Protein AF-A0A9P8JH12-F1 (afdb_monomer_lite)

Secondary structure (DSSP, 8-state):
-PPP------EEEEEEES----B--S-S-----HHHHTTTT---SEEE-SS-EEETTTEEES--EEE-GGG-SS--TTEEE---EEPPBTTB-S-EEE-GGG-B--TTS-B-----TT--SSSEEE--EEES-S---S-B---EE---SSSS-EEEEEEEEETTEEEEEEEETTSTT--EEEEEESS--

Sequence (189 aa):
MPLRNIFSLLFVTIVTATLSEATPGYPDRFDSDSRLAARSTTDANETFDGCSYQVEGVGAFNYHLAFDFTTMDTLPDELIASTYEVGSGPYAPYSHIFNPSNIVLGSGQPMQMIVPGGQTADPLETCQVVTRYDDVLYASVRTVAQASPVNGTVHGFFMYMNDTQETDIEIRTGDPNHVHFTNQQTHPG

Organism: Aureobasidium melanogenum (NCBI:txid46634)

Radius of gyration: 17.48 Å; chains: 1; bounding box: 40×39×54 Å

Foldseek 3Di:
DDDFAKAAFFKFKLWQFFDDFFDMTGHDDDDDPPVVVVVSPPRFPWDDPPQFIQGPPFGTHRDGDGDDLLADQDDDPQKDWDQDKACADPVRNAIEGADCVQGGGDHNGGGGGDQDPPDDHPPGYGIDMDTPDLPCPDIDIDMDTRDDLDADDKDWDKDDNDPQAIWIFIQGSVHNVDTDTDGRHPDDD

InterPro domains:
  IPR013320 Concanavalin A-like lectin/glucanase domain superfamily [SSF49899] (91-184)

Structure (mmCIF, N/CA/C/O backbone):
data_AF-A0A9P8JH12-F1
#
_entry.id   AF-A0A9P8JH12-F1
#
loop_
_atom_site.group_PDB
_atom_site.id
_atom_site.type_symbol
_atom_site.label_atom_id
_atom_site.label_alt_id
_atom_site.label_comp_id
_atom_site.label_asym_id
_atom_site.label_entity_id
_atom_site.label_seq_id
_atom_site.pdbx_PDB_ins_code
_atom_site.Cartn_x
_atom_site.Cartn_y
_atom_site.Cartn_z
_atom_site.occupancy
_atom_site.B_iso_or_equiv
_atom_site.auth_seq_id
_atom_site.auth_comp_id
_atom_site.auth_asym_id
_atom_site.auth_atom_id
_atom_site.pdbx_PDB_model_num
ATOM 1 N N . MET A 1 1 ? 6.244 16.540 -29.009 1.00 39.09 1 MET A N 1
ATOM 2 C CA . MET A 1 1 ? 5.910 16.447 -27.575 1.00 39.09 1 MET A CA 1
ATOM 3 C C . MET A 1 1 ? 5.123 15.158 -27.388 1.00 39.09 1 MET A C 1
ATOM 5 O O . MET A 1 1 ? 4.036 15.088 -27.948 1.00 39.09 1 MET A O 1
ATOM 9 N N . PRO A 1 2 ? 5.664 14.119 -26.734 1.00 25.81 2 PRO A N 1
ATOM 10 C CA . PRO A 1 2 ? 4.877 12.969 -26.293 1.00 25.81 2 PRO A CA 1
ATOM 11 C C . PRO A 1 2 ? 4.111 13.334 -25.015 1.00 25.81 2 PRO A C 1
ATOM 13 O O . PRO A 1 2 ? 4.611 14.124 -24.213 1.00 25.81 2 PRO A O 1
ATOM 16 N N . LEU A 1 3 ? 2.920 12.768 -24.825 1.00 29.02 3 LEU A N 1
ATOM 17 C CA . LEU A 1 3 ? 2.161 12.936 -23.585 1.00 29.02 3 LEU A CA 1
ATOM 18 C C . LEU A 1 3 ? 2.903 12.237 -22.433 1.00 29.02 3 LEU A C 1
ATOM 20 O O . LEU A 1 3 ? 3.430 11.137 -22.605 1.00 29.02 3 LEU A O 1
ATOM 24 N N . ARG A 1 4 ? 2.944 12.888 -21.266 1.00 28.70 4 ARG A N 1
ATOM 25 C CA . ARG A 1 4 ? 3.236 12.226 -19.990 1.00 28.70 4 ARG A CA 1
ATOM 26 C C . ARG A 1 4 ? 1.923 11.741 -19.393 1.00 28.70 4 ARG A C 1
ATOM 28 O O . ARG A 1 4 ? 0.899 12.401 -19.522 1.00 28.70 4 ARG A O 1
ATOM 35 N N . ASN A 1 5 ? 1.998 10.623 -18.694 1.00 29.80 5 ASN A N 1
ATOM 36 C CA . ASN A 1 5 ? 0.851 9.920 -18.155 1.00 29.80 5 ASN A CA 1
ATOM 37 C C . ASN A 1 5 ? 0.789 10.152 -16.602 1.00 29.80 5 ASN A C 1
ATOM 39 O O . ASN A 1 5 ? 1.829 10.033 -15.964 1.00 29.80 5 ASN A O 1
ATOM 43 N N . ILE A 1 6 ? -0.382 10.499 -16.004 1.00 31.11 6 ILE A N 1
ATOM 44 C CA . ILE A 1 6 ? -0.707 10.753 -14.555 1.00 31.11 6 ILE A CA 1
ATOM 45 C C . ILE A 1 6 ? -2.029 10.014 -14.114 1.00 31.11 6 ILE A C 1
ATOM 47 O O . ILE A 1 6 ? -2.972 10.084 -14.890 1.00 31.11 6 ILE A O 1
ATOM 51 N N . PHE A 1 7 ? -2.100 9.272 -12.969 1.00 33.31 7 PHE A N 1
ATOM 52 C CA . PHE A 1 7 ? -2.981 8.066 -12.754 1.00 33.31 7 PHE A CA 1
ATOM 53 C C . PHE A 1 7 ? -3.987 8.182 -11.622 1.00 33.31 7 PHE A C 1
ATOM 55 O O . PHE A 1 7 ? -4.053 9.171 -10.893 1.00 33.31 7 PHE A O 1
ATOM 62 N N . SER A 1 8 ? -4.683 7.056 -11.437 1.00 24.56 8 SER A N 1
ATOM 63 C CA . SER A 1 8 ? -5.395 6.739 -10.224 1.00 24.56 8 SER A CA 1
ATOM 64 C C . SER A 1 8 ? -5.318 5.242 -9.829 1.00 24.56 8 SER A C 1
ATOM 66 O O . SER A 1 8 ? -5.909 4.396 -10.501 1.00 24.56 8 SER A O 1
ATOM 68 N N . LEU A 1 9 ? -4.635 4.923 -8.718 1.00 24.73 9 LEU A N 1
ATOM 69 C CA . LEU A 1 9 ? -4.844 3.722 -7.887 1.00 24.73 9 LEU A CA 1
ATOM 70 C C . LEU A 1 9 ? -5.757 4.082 -6.697 1.00 24.73 9 LEU A C 1
ATOM 72 O O . LEU A 1 9 ? -5.319 4.216 -5.561 1.00 24.73 9 LEU A O 1
ATOM 76 N N . LEU A 1 10 ? -7.038 4.266 -6.984 1.00 26.42 10 LEU A N 1
ATOM 77 C CA . LEU A 1 10 ? -8.006 4.882 -6.079 1.00 26.42 10 LEU A CA 1
ATOM 78 C C . LEU A 1 10 ? -8.036 4.264 -4.664 1.00 26.42 10 LEU A C 1
ATOM 80 O O . LEU A 1 10 ? -8.333 3.081 -4.540 1.00 26.42 10 LEU A O 1
ATOM 84 N N . PHE A 1 11 ? -7.811 5.066 -3.619 1.00 28.86 11 PHE A N 1
ATOM 85 C CA . PHE A 1 11 ? -7.768 4.657 -2.199 1.00 28.86 11 PHE A CA 1
ATOM 86 C C . PHE A 1 11 ? -8.810 5.376 -1.313 1.00 28.86 11 PHE A C 1
ATOM 88 O O . PHE A 1 11 ? -8.795 6.602 -1.196 1.00 28.86 11 PHE A O 1
ATOM 95 N N . VAL A 1 12 ? -9.603 4.614 -0.558 1.00 29.86 12 VAL A N 1
ATOM 96 C CA . VAL A 1 12 ? -10.279 5.057 0.676 1.00 29.86 12 VAL A CA 1
ATOM 97 C C . VAL A 1 12 ? -10.016 4.000 1.749 1.00 29.86 12 VAL A C 1
ATOM 99 O O . VAL A 1 12 ? -10.436 2.850 1.606 1.00 29.86 12 VAL A O 1
ATOM 102 N N . THR A 1 13 ? -9.296 4.355 2.815 1.00 34.91 13 THR A N 1
ATOM 103 C CA . THR A 1 13 ? -8.819 3.379 3.810 1.00 34.91 13 THR A CA 1
ATOM 104 C C . THR A 1 13 ? -9.564 3.546 5.132 1.00 34.91 13 THR A C 1
ATOM 106 O O . THR A 1 13 ? -9.162 4.315 6.005 1.00 34.91 13 THR A O 1
ATOM 109 N N . ILE A 1 14 ? -10.647 2.783 5.284 1.00 33.12 14 ILE A N 1
ATOM 110 C CA . ILE A 1 14 ? -11.424 2.670 6.526 1.00 33.12 14 ILE A CA 1
ATOM 111 C C . ILE A 1 14 ? -10.762 1.602 7.400 1.00 33.12 14 ILE A C 1
ATOM 113 O O . ILE A 1 14 ? -11.248 0.485 7.584 1.00 33.12 14 ILE A O 1
ATOM 117 N N . VAL A 1 15 ? -9.574 1.923 7.899 1.00 32.22 15 VAL A N 1
ATOM 118 C CA . VAL A 1 15 ? -8.927 1.072 8.890 1.00 32.22 15 VAL A CA 1
ATOM 119 C C . VAL A 1 15 ? -9.749 1.147 10.177 1.00 32.22 15 VAL A C 1
ATOM 121 O O . VAL A 1 15 ? -9.968 2.235 10.681 1.00 32.22 15 VAL A O 1
ATOM 124 N N . THR A 1 16 ? -10.144 0.025 10.777 1.00 30.02 16 THR A N 1
ATOM 125 C CA . THR A 1 16 ? -10.466 0.020 12.215 1.00 30.02 16 THR A CA 1
ATOM 126 C C . THR A 1 16 ? -9.224 -0.465 12.972 1.00 30.02 16 THR A C 1
ATOM 128 O O . THR A 1 16 ? -9.193 -1.570 13.519 1.00 30.02 16 THR A O 1
ATOM 131 N N . ALA A 1 17 ? -8.149 0.329 12.850 1.00 28.19 17 ALA A N 1
ATOM 132 C CA . ALA A 1 17 ? -6.817 0.213 13.463 1.00 28.19 17 ALA A CA 1
ATOM 133 C C . ALA A 1 17 ? -5.931 1.403 12.994 1.00 28.19 17 ALA A C 1
ATOM 135 O O . ALA A 1 17 ? -6.444 2.442 12.594 1.00 28.19 17 ALA A O 1
ATOM 136 N N . THR A 1 18 ? -4.607 1.240 13.018 1.00 25.22 18 THR A N 1
ATOM 137 C CA . THR A 1 18 ? -3.538 2.138 12.523 1.00 25.22 18 THR A CA 1
ATOM 138 C C . THR A 1 18 ? -3.147 1.813 11.024 1.00 25.22 18 THR A C 1
ATOM 140 O O . THR A 1 18 ? -3.421 0.702 10.584 1.00 25.22 18 THR A O 1
ATOM 143 N N . LEU A 1 19 ? -2.613 2.759 10.190 1.00 24.39 19 LEU A N 1
ATOM 144 C CA . LEU A 1 19 ? -2.874 2.968 8.704 1.00 24.39 19 LEU A CA 1
ATOM 145 C C . LEU A 1 19 ? -1.599 3.304 7.802 1.00 24.39 19 LEU A C 1
ATOM 147 O O . LEU A 1 19 ? -0.518 3.180 8.362 1.00 24.39 19 LEU A O 1
ATOM 151 N N . SER A 1 20 ? -1.526 3.755 6.497 1.00 30.78 20 SER A N 1
ATOM 152 C CA . SER A 1 20 ? -2.460 4.069 5.340 1.00 30.78 20 SER A CA 1
ATOM 153 C C . SER A 1 20 ? -1.994 3.802 3.839 1.00 30.78 20 SER A C 1
ATOM 155 O O . SER A 1 20 ? -2.147 2.638 3.490 1.00 30.78 20 SER A O 1
ATOM 157 N N . GLU A 1 21 ? -1.524 4.604 2.819 1.00 33.47 21 GLU A N 1
ATOM 158 C CA . GLU A 1 21 ? -1.212 6.034 2.384 1.00 33.47 21 GLU A CA 1
ATOM 159 C C . GLU A 1 21 ? -1.107 6.147 0.783 1.00 33.47 21 GLU A C 1
ATOM 161 O O . GLU A 1 21 ? -1.216 5.127 0.109 1.00 33.47 21 GLU A O 1
ATOM 166 N N . ALA A 1 22 ? -0.813 7.348 0.188 1.00 31.88 22 ALA A N 1
ATOM 167 C CA . ALA A 1 22 ? -0.114 7.714 -1.105 1.00 31.88 22 ALA A CA 1
ATOM 168 C C . ALA A 1 22 ? -0.734 7.770 -2.566 1.00 31.88 22 ALA A C 1
ATOM 170 O O . ALA A 1 22 ? -1.436 6.842 -2.930 1.00 31.88 22 ALA A O 1
ATOM 171 N N . THR A 1 23 ? -0.390 8.777 -3.450 1.00 33.22 23 THR A N 1
ATOM 172 C CA . THR A 1 23 ? -0.690 9.022 -4.952 1.00 33.22 23 THR A CA 1
ATOM 173 C C . THR A 1 23 ? 0.564 9.038 -5.924 1.00 33.22 23 THR A C 1
ATOM 175 O O . THR A 1 23 ? 1.626 8.872 -5.323 1.00 33.22 23 THR A O 1
ATOM 178 N N . PRO A 1 24 ? 0.647 9.397 -7.278 1.00 36.53 24 PRO A N 1
ATOM 179 C CA . PRO A 1 24 ? -0.197 9.440 -8.563 1.00 36.53 24 PRO A CA 1
ATOM 180 C C . PRO A 1 24 ? -0.318 8.225 -9.605 1.00 36.53 24 PRO A C 1
ATOM 182 O O . PRO A 1 24 ? -1.190 7.405 -9.390 1.00 36.53 24 PRO A O 1
ATOM 185 N N . GLY A 1 25 ? 0.248 7.960 -10.834 1.00 29.86 25 GLY A N 1
ATOM 186 C CA . GLY A 1 25 ? 0.867 8.665 -12.018 1.00 29.86 25 GLY A CA 1
ATOM 187 C C . GLY A 1 25 ? 0.945 7.959 -13.469 1.00 29.86 25 GLY A C 1
ATOM 188 O O . GLY A 1 25 ? 2.045 7.616 -13.886 1.00 29.86 25 GLY A O 1
ATOM 189 N N . TYR A 1 26 ? -0.152 7.782 -14.271 1.00 24.58 26 TYR A N 1
ATOM 190 C CA . TYR A 1 26 ? -0.372 7.316 -15.683 1.00 24.58 26 TYR A CA 1
ATOM 191 C C . TYR A 1 26 ? -1.810 7.688 -16.312 1.00 24.58 26 TYR A C 1
ATOM 193 O O . TYR A 1 26 ? -2.787 7.343 -15.675 1.00 24.58 26 TYR A O 1
ATOM 201 N N . PRO A 1 27 ? -2.029 8.226 -17.558 1.00 25.95 27 PRO A N 1
ATOM 202 C CA . PRO A 1 27 ? -2.774 9.481 -17.933 1.00 25.95 27 PRO A CA 1
ATOM 203 C C . PRO A 1 27 ? -4.297 9.669 -17.669 1.00 25.95 27 PRO A C 1
ATOM 205 O O . PRO A 1 27 ? -5.089 8.735 -17.739 1.00 25.95 27 PRO A O 1
ATOM 208 N N . ASP A 1 28 ? -4.669 10.960 -17.588 1.00 34.88 28 ASP A N 1
ATOM 209 C CA . ASP A 1 28 ? -5.917 11.660 -17.970 1.00 34.88 28 ASP A CA 1
ATOM 210 C C . ASP A 1 28 ? -7.254 10.893 -18.102 1.00 34.88 28 ASP A C 1
ATOM 212 O O . ASP A 1 28 ? -7.535 10.213 -19.089 1.00 34.88 28 ASP A O 1
ATOM 216 N N . ARG A 1 29 ? -8.176 11.293 -17.212 1.00 31.72 29 ARG A N 1
ATOM 217 C CA . ARG A 1 29 ? -9.643 11.309 -17.372 1.00 31.72 29 ARG A CA 1
ATOM 218 C C . ARG A 1 29 ? -10.355 9.951 -17.432 1.00 31.72 29 ARG A C 1
ATOM 220 O O . ARG A 1 29 ? -10.931 9.569 -18.450 1.00 31.72 29 ARG A O 1
ATOM 227 N N . PHE A 1 30 ? -10.474 9.330 -16.261 1.00 34.38 30 PHE A N 1
ATOM 228 C CA . PHE A 1 30 ? -11.582 8.420 -15.959 1.00 34.38 30 PHE A CA 1
ATOM 229 C C . PHE A 1 30 ? -12.795 9.185 -15.411 1.00 34.38 30 PHE A C 1
ATOM 231 O O . PHE A 1 30 ? -12.647 10.195 -14.725 1.00 34.38 30 PHE A O 1
ATOM 238 N N . ASP A 1 31 ? -13.992 8.708 -15.753 1.00 29.72 31 ASP A N 1
ATOM 239 C CA . ASP A 1 31 ? -15.277 9.248 -15.296 1.00 29.72 31 ASP A CA 1
ATOM 240 C C . ASP A 1 31 ? -15.733 8.464 -14.055 1.00 29.72 31 ASP A C 1
ATOM 242 O O . ASP A 1 31 ? -15.625 7.234 -14.026 1.00 29.72 31 ASP A O 1
ATOM 246 N N . SER A 1 32 ? -16.185 9.148 -13.003 1.00 36.38 32 SER A N 1
ATOM 247 C CA . SER A 1 32 ? -16.433 8.514 -11.705 1.00 36.38 32 SER A CA 1
ATOM 248 C C . SER A 1 32 ? -17.806 7.840 -11.659 1.00 36.38 32 SER A C 1
ATOM 250 O O . SER A 1 32 ? -18.830 8.484 -11.426 1.00 36.38 32 SER A O 1
ATOM 252 N N . ASP A 1 33 ? -17.843 6.511 -11.823 1.00 36.47 33 ASP A N 1
ATOM 253 C CA . ASP A 1 33 ? -19.075 5.761 -11.565 1.00 36.47 33 ASP A CA 1
ATOM 254 C C . ASP A 1 33 ? -19.499 5.959 -10.100 1.00 36.47 33 ASP A C 1
ATOM 256 O O . ASP A 1 33 ? -18.793 5.595 -9.156 1.00 36.47 33 ASP A O 1
ATOM 260 N N . SER A 1 34 ? -20.718 6.476 -9.943 1.00 34.94 34 SER A N 1
ATOM 261 C CA . SER A 1 34 ? -21.531 6.529 -8.725 1.00 34.94 34 SER A CA 1
ATOM 262 C C . SER A 1 34 ? -21.386 5.339 -7.763 1.00 34.94 34 SER A C 1
ATOM 264 O O . SER A 1 34 ? -21.530 5.503 -6.552 1.00 34.94 34 SER A O 1
ATOM 266 N N . ARG A 1 35 ? -21.080 4.141 -8.278 1.00 35.69 35 ARG A N 1
ATOM 267 C CA . ARG A 1 35 ? -20.869 2.912 -7.500 1.00 35.69 35 ARG A CA 1
ATOM 268 C C . ARG A 1 35 ? -19.635 2.934 -6.599 1.00 35.69 35 ARG A C 1
ATOM 270 O O . ARG A 1 35 ? -19.616 2.180 -5.631 1.00 35.69 35 ARG A O 1
ATOM 277 N N . LEU A 1 36 ? -18.624 3.755 -6.892 1.00 35.38 36 LEU A N 1
ATOM 278 C CA . LEU A 1 36 ? -17.440 3.896 -6.034 1.00 35.38 36 LEU A CA 1
ATOM 279 C C . LEU A 1 36 ? -17.712 4.828 -4.850 1.00 35.38 36 LEU A C 1
ATOM 281 O O . LEU A 1 36 ? -17.431 4.456 -3.714 1.00 35.38 36 LEU A O 1
ATOM 285 N N . ALA A 1 37 ? -18.384 5.961 -5.079 1.00 36.38 37 ALA A N 1
ATOM 286 C CA . ALA A 1 37 ? -18.900 6.798 -3.993 1.00 36.38 37 ALA A CA 1
ATOM 287 C C . ALA A 1 37 ? -19.861 6.003 -3.082 1.00 36.38 37 ALA A C 1
ATOM 289 O O . ALA A 1 37 ? -19.740 6.058 -1.865 1.00 36.38 37 ALA A O 1
ATOM 290 N N . ALA A 1 38 ? -20.727 5.162 -3.662 1.00 32.75 38 ALA A N 1
ATOM 291 C CA . ALA A 1 38 ? -21.610 4.246 -2.926 1.00 32.75 38 ALA A CA 1
ATOM 292 C C . ALA A 1 38 ? -20.911 3.011 -2.300 1.00 32.75 38 ALA A C 1
ATOM 294 O O . ALA A 1 38 ? -21.583 2.148 -1.737 1.00 32.75 38 ALA A O 1
ATOM 295 N N . ARG A 1 39 ? -19.580 2.898 -2.411 1.00 37.06 39 ARG A N 1
ATOM 296 C CA . ARG A 1 39 ? -18.738 1.938 -1.669 1.00 37.06 39 ARG A CA 1
ATOM 297 C C . ARG A 1 39 ? -17.821 2.617 -0.654 1.00 37.06 39 ARG A C 1
ATOM 299 O O . ARG A 1 39 ? -17.443 1.983 0.318 1.00 37.06 39 ARG A O 1
ATOM 306 N N . SER A 1 40 ? -17.540 3.907 -0.828 1.00 38.28 40 SER A N 1
ATOM 307 C CA . SER A 1 40 ? -16.873 4.748 0.173 1.00 38.28 40 SER A CA 1
ATOM 308 C C . SER A 1 40 ? -17.690 4.929 1.461 1.00 38.28 40 SER A C 1
ATOM 310 O O . SER A 1 40 ? -17.165 5.453 2.431 1.00 38.28 40 SER A O 1
ATOM 312 N N . THR A 1 41 ? -18.964 4.519 1.472 1.00 38.00 41 THR A N 1
ATOM 313 C CA . THR A 1 41 ? -19.876 4.589 2.625 1.00 38.00 41 THR A CA 1
ATOM 314 C C . THR A 1 41 ? -19.993 3.266 3.391 1.00 38.00 41 THR A C 1
ATOM 316 O O . THR A 1 41 ? -20.977 3.061 4.099 1.00 38.00 41 THR A O 1
ATOM 319 N N . THR A 1 42 ? -19.064 2.321 3.208 1.00 42.00 42 THR A N 1
ATOM 320 C CA . THR A 1 42 ? -18.963 1.142 4.085 1.00 42.00 42 THR A CA 1
ATOM 321 C C . THR A 1 42 ? -17.958 1.406 5.197 1.00 42.00 42 THR A C 1
ATOM 323 O O . THR A 1 42 ? -16.919 0.742 5.267 1.00 42.00 42 THR A O 1
ATOM 326 N N . ASP A 1 43 ? -18.297 2.363 6.063 1.00 49.88 43 ASP A N 1
ATOM 327 C CA . ASP A 1 43 ? -17.769 2.405 7.428 1.00 49.88 43 ASP A CA 1
ATOM 328 C C . ASP A 1 43 ? -17.887 1.000 8.040 1.00 49.88 43 ASP A C 1
ATOM 330 O O . ASP A 1 43 ? -18.805 0.235 7.698 1.00 49.88 43 ASP A O 1
ATOM 334 N N . ALA A 1 44 ? -16.969 0.617 8.930 1.00 53.78 44 ALA A N 1
ATOM 335 C CA . ALA A 1 44 ? -17.227 -0.590 9.700 1.00 53.78 44 ALA A CA 1
ATOM 336 C C . ALA A 1 44 ? -18.494 -0.346 10.538 1.00 53.78 44 ALA A C 1
ATOM 338 O O . ALA A 1 44 ? -18.772 0.777 10.954 1.00 53.78 44 ALA A O 1
ATOM 339 N N . ASN A 1 45 ? -19.307 -1.386 10.751 1.00 62.22 45 ASN A N 1
ATOM 340 C CA . ASN A 1 45 ? -20.560 -1.256 11.501 1.00 62.22 45 ASN A CA 1
ATOM 341 C C . ASN A 1 45 ? -20.233 -1.167 13.004 1.00 62.22 45 ASN A C 1
ATOM 343 O O . ASN A 1 45 ? -20.393 -2.134 13.751 1.00 62.22 45 ASN A O 1
ATOM 347 N N . GLU A 1 46 ? -19.628 -0.045 13.396 1.00 67.44 46 GLU A N 1
ATOM 348 C CA . GLU A 1 46 ? -18.843 0.111 14.613 1.00 67.44 46 GLU A CA 1
ATOM 349 C C . GLU A 1 46 ? -19.442 1.160 15.551 1.00 67.44 46 GLU A C 1
ATOM 351 O O . GLU A 1 46 ? -19.932 2.211 15.137 1.00 67.44 46 GLU A O 1
ATOM 356 N N . THR A 1 47 ? -19.434 0.864 16.850 1.00 80.69 47 THR A N 1
ATOM 357 C CA . THR A 1 47 ? -20.056 1.725 17.862 1.00 80.69 47 THR A CA 1
ATOM 358 C C . THR A 1 47 ? -19.111 1.954 19.026 1.00 80.69 47 THR A C 1
ATOM 360 O O . THR A 1 47 ? -18.686 0.997 19.676 1.00 80.69 47 THR A O 1
ATOM 363 N N . PHE A 1 48 ? -18.819 3.218 19.329 1.00 79.44 48 PHE A N 1
ATOM 364 C CA . PHE A 1 48 ? -18.088 3.580 20.539 1.00 79.44 48 PHE A CA 1
ATOM 365 C C . PHE A 1 48 ? -19.018 3.523 21.759 1.00 79.44 48 PHE A C 1
ATOM 367 O O . PHE A 1 48 ? -20.005 4.256 21.831 1.00 79.44 48 PHE A O 1
ATOM 374 N N . ASP A 1 49 ? -18.707 2.655 22.722 1.00 80.19 49 ASP A N 1
ATOM 375 C CA . ASP A 1 49 ? -19.541 2.405 23.911 1.00 80.19 49 ASP A CA 1
ATOM 376 C C . ASP A 1 49 ? -19.262 3.356 25.097 1.00 80.19 49 ASP A C 1
ATOM 378 O O . ASP A 1 49 ? -19.945 3.295 26.121 1.00 80.19 49 ASP A O 1
ATOM 382 N N . GLY A 1 50 ? -18.276 4.249 24.957 1.00 76.62 50 GLY A N 1
ATOM 383 C CA . GLY A 1 50 ? -17.756 5.113 26.025 1.00 76.62 50 GLY A CA 1
ATOM 384 C C . GLY A 1 50 ? -16.370 4.707 26.543 1.00 76.62 50 GLY A C 1
ATOM 385 O O . GLY A 1 50 ? -15.714 5.518 27.195 1.00 76.62 50 GLY A O 1
ATOM 386 N N . CYS A 1 51 ? -15.908 3.497 26.218 1.00 75.69 51 CYS A N 1
ATOM 387 C CA . CYS A 1 51 ? -14.608 2.935 26.593 1.00 75.69 51 CYS A CA 1
ATOM 388 C C . CYS A 1 51 ? -13.855 2.311 25.403 1.00 75.69 51 CYS A C 1
ATOM 390 O O . CYS A 1 51 ? -12.626 2.342 25.383 1.00 75.69 51 CYS A O 1
ATOM 392 N N . SER A 1 52 ? -14.567 1.733 24.432 1.00 74.88 52 SER A N 1
ATOM 393 C CA . SER A 1 52 ? -14.004 1.000 23.293 1.00 74.88 52 SER A CA 1
ATOM 394 C C . SER A 1 52 ? -14.875 1.075 22.037 1.00 74.88 52 SER A C 1
ATOM 396 O O . SER A 1 52 ? -16.083 1.304 22.102 1.00 74.88 52 SER A O 1
ATOM 398 N N . TYR A 1 53 ? -14.244 0.863 20.882 1.00 76.19 53 TYR A N 1
ATOM 399 C CA . TYR A 1 53 ? -14.888 0.735 19.578 1.00 76.19 53 TYR A CA 1
ATOM 400 C C . TYR A 1 53 ? -15.292 -0.725 19.366 1.00 76.19 53 TYR A C 1
ATOM 402 O O . TYR A 1 53 ? -14.440 -1.595 19.188 1.00 76.19 53 TYR A O 1
ATOM 410 N N . GLN A 1 54 ? -16.592 -1.001 19.429 1.00 81.00 54 GLN A N 1
ATOM 411 C CA . GLN A 1 54 ? -17.152 -2.329 19.188 1.00 81.00 54 GLN A CA 1
ATOM 412 C C . GLN A 1 54 ? -17.347 -2.533 17.687 1.00 81.00 54 GLN A C 1
ATOM 414 O O . GLN A 1 54 ? -18.085 -1.769 17.071 1.00 81.00 54 GLN A O 1
ATOM 419 N N . VAL A 1 55 ? -16.729 -3.564 17.111 1.00 77.19 55 VAL A N 1
ATOM 420 C CA . VAL A 1 55 ? -16.877 -3.950 15.699 1.00 77.19 55 VAL A CA 1
ATOM 421 C C . VAL A 1 55 ? -17.667 -5.253 15.624 1.00 77.19 55 VAL A C 1
ATOM 423 O O . VAL A 1 55 ? -17.223 -6.291 16.128 1.00 77.19 55 VAL A O 1
ATOM 426 N N . GLU A 1 56 ? -18.841 -5.207 14.989 1.00 78.50 56 GLU A N 1
ATOM 427 C CA . GLU A 1 56 ? -19.756 -6.347 14.898 1.00 78.50 56 GLU A CA 1
ATOM 428 C C . GLU A 1 56 ? -19.067 -7.603 14.330 1.00 78.50 56 GLU A C 1
ATOM 430 O O . GLU A 1 56 ? -18.435 -7.576 13.274 1.00 78.50 56 GLU A O 1
ATOM 435 N N . GLY A 1 57 ? -19.171 -8.719 15.059 1.00 77.38 57 GLY A N 1
ATOM 436 C CA . GLY A 1 57 ? -18.577 -10.004 14.677 1.00 77.38 57 GLY A CA 1
ATOM 437 C C . GLY A 1 57 ? -17.050 -10.109 14.813 1.00 77.38 57 GLY A C 1
ATOM 438 O O . GLY A 1 57 ? -16.523 -11.191 14.566 1.00 77.38 57 GLY A O 1
ATOM 439 N N . VAL A 1 58 ? -16.347 -9.042 15.219 1.00 80.25 58 VAL A N 1
ATOM 440 C CA . VAL A 1 58 ? -14.876 -9.025 15.350 1.00 80.25 58 VAL A CA 1
ATOM 441 C C . VAL A 1 58 ? -14.431 -8.867 16.806 1.00 80.25 58 VAL A C 1
ATOM 443 O O . VAL A 1 58 ? -13.671 -9.699 17.296 1.00 80.25 58 VAL A O 1
ATOM 446 N N . GLY A 1 59 ? -14.898 -7.833 17.515 1.00 76.38 59 GLY A N 1
ATOM 447 C CA . GLY A 1 59 ? -14.491 -7.569 18.900 1.00 76.38 59 GLY A CA 1
ATOM 448 C C . GLY A 1 59 ? -14.414 -6.085 19.264 1.00 76.38 59 GLY A C 1
ATOM 449 O O . GLY A 1 59 ? -14.902 -5.230 18.529 1.00 76.38 59 GLY A O 1
ATOM 450 N N . ALA A 1 60 ? -13.795 -5.799 20.412 1.00 77.50 60 ALA A N 1
ATOM 451 C CA . ALA A 1 60 ? -13.638 -4.457 20.967 1.00 77.50 60 ALA A CA 1
ATOM 452 C C . ALA A 1 60 ? -12.201 -3.942 20.788 1.00 77.50 60 ALA A C 1
ATOM 454 O O . ALA A 1 60 ? -11.251 -4.633 21.159 1.00 77.50 60 ALA A O 1
ATOM 455 N N . PHE A 1 61 ? -12.049 -2.716 20.288 1.00 75.94 61 PHE A N 1
ATOM 456 C CA . PHE A 1 61 ? -10.759 -2.061 20.061 1.00 75.94 61 PHE A CA 1
ATOM 457 C C . PHE A 1 61 ? -10.617 -0.798 20.923 1.00 75.94 61 PHE A C 1
ATOM 459 O O . PHE A 1 61 ? -11.573 -0.051 21.135 1.00 75.94 61 PHE A O 1
ATOM 466 N N . ASN A 1 62 ? -9.411 -0.549 21.432 1.00 76.12 62 ASN A N 1
ATOM 467 C CA . ASN A 1 62 ? -9.063 0.645 22.213 1.00 76.12 62 ASN A CA 1
ATOM 468 C C . ASN A 1 62 ? -8.750 1.872 21.337 1.00 76.12 62 ASN A C 1
ATOM 470 O O . ASN A 1 62 ? -8.859 2.999 21.815 1.00 76.12 62 ASN A O 1
ATOM 474 N N . TYR A 1 63 ? -8.410 1.659 20.064 1.00 71.75 63 TYR A N 1
ATOM 475 C CA . TYR A 1 63 ? -8.163 2.708 19.079 1.00 71.75 63 TYR A CA 1
ATOM 476 C C . TYR A 1 63 ? -8.976 2.464 17.803 1.00 71.75 63 TYR A C 1
ATOM 478 O O . TYR A 1 63 ? -9.090 1.336 17.331 1.00 71.75 63 TYR A O 1
ATOM 486 N N . HIS A 1 64 ? -9.489 3.552 17.239 1.00 76.12 64 HIS A N 1
ATOM 487 C CA . HIS A 1 64 ? -10.002 3.659 15.878 1.00 76.12 64 HIS A CA 1
ATOM 488 C C . HIS A 1 64 ? -9.419 4.950 15.304 1.00 76.12 64 HIS A C 1
ATOM 490 O O . HIS A 1 64 ? -9.402 5.983 15.981 1.00 76.12 64 HIS A O 1
ATOM 496 N N . LEU A 1 65 ? -8.973 4.887 14.059 1.00 77.38 65 LEU A N 1
ATOM 497 C CA . LEU A 1 65 ? -8.445 5.993 13.276 1.00 77.38 65 LEU A CA 1
ATOM 498 C C . LEU A 1 65 ? -8.920 5.726 11.848 1.00 77.38 65 LEU A C 1
ATOM 500 O O . LEU A 1 65 ? -8.811 4.593 11.407 1.00 77.38 65 LEU A O 1
ATOM 504 N N . ALA A 1 66 ? -9.453 6.713 11.134 1.00 78.19 66 ALA A N 1
ATOM 505 C CA . ALA A 1 66 ? -10.008 6.504 9.795 1.00 78.19 66 ALA A CA 1
ATOM 506 C C . ALA A 1 66 ? -9.702 7.695 8.892 1.00 78.19 66 ALA A C 1
ATOM 508 O O . ALA A 1 66 ? -9.654 8.835 9.360 1.00 78.19 66 ALA A O 1
ATOM 509 N N . PHE A 1 67 ? -9.514 7.432 7.596 1.00 78.25 67 PHE A N 1
ATOM 510 C CA . PHE A 1 67 ? -9.059 8.441 6.647 1.00 78.25 67 PHE A CA 1
ATOM 511 C C . PHE A 1 67 ? -9.842 8.427 5.331 1.00 78.25 67 PHE A C 1
ATOM 513 O O . PHE A 1 67 ? -9.760 7.486 4.537 1.00 78.25 67 PHE A O 1
ATOM 520 N N . ASP A 1 68 ? -10.515 9.545 5.054 1.00 80.25 68 ASP A N 1
ATOM 521 C CA . ASP A 1 68 ? -10.945 9.895 3.705 1.00 80.25 68 ASP A CA 1
ATOM 522 C C . ASP A 1 68 ? -9.870 10.747 3.026 1.00 80.25 68 ASP A C 1
ATOM 524 O O . ASP A 1 68 ? -9.777 11.965 3.207 1.00 80.25 68 ASP A O 1
ATOM 528 N N . PHE A 1 69 ? -9.064 10.093 2.200 1.00 79.31 69 PHE A N 1
ATOM 529 C CA . PHE A 1 69 ? -7.986 10.739 1.467 1.00 79.31 69 PHE A CA 1
ATOM 530 C C . PHE A 1 69 ? -8.444 11.655 0.341 1.00 79.31 69 PHE A C 1
ATOM 532 O O . PHE A 1 69 ? -7.645 12.473 -0.105 1.00 79.31 69 PHE A O 1
ATOM 539 N N . THR A 1 70 ? -9.725 11.621 -0.048 1.00 79.31 70 THR A N 1
ATOM 540 C CA . THR A 1 70 ? -10.280 12.677 -0.905 1.00 79.31 70 THR A CA 1
ATOM 541 C C . THR A 1 70 ? -10.257 14.042 -0.222 1.00 79.31 70 THR A C 1
ATOM 543 O O . THR A 1 70 ? -10.362 15.054 -0.906 1.00 79.31 70 THR A O 1
ATOM 546 N N . THR A 1 71 ? -10.107 14.106 1.104 1.00 80.31 71 THR A N 1
ATOM 547 C CA . THR A 1 71 ? -10.097 15.369 1.855 1.00 80.31 71 THR A CA 1
ATOM 548 C C . THR A 1 71 ? -8.695 15.926 2.121 1.00 80.31 71 THR A C 1
ATOM 550 O O . THR A 1 71 ? -8.584 17.044 2.622 1.00 80.31 71 THR A O 1
ATOM 553 N N . MET A 1 72 ? -7.628 15.194 1.775 1.00 82.25 72 MET A N 1
ATOM 554 C CA . MET A 1 72 ? -6.276 15.426 2.302 1.00 82.25 72 MET A CA 1
ATOM 555 C C . MET A 1 72 ? -5.264 15.873 1.237 1.00 82.25 72 MET A C 1
ATOM 557 O O . MET A 1 72 ? -5.145 15.264 0.178 1.00 82.25 72 MET A O 1
ATOM 561 N N . ASP A 1 73 ? -4.474 16.899 1.570 1.00 89.12 73 ASP A N 1
ATOM 562 C CA . ASP A 1 73 ? -3.330 17.388 0.778 1.00 89.12 73 ASP A CA 1
ATOM 563 C C . ASP A 1 73 ? -1.964 16.931 1.335 1.00 89.12 73 ASP A C 1
ATOM 565 O O . ASP A 1 73 ? -0.932 17.085 0.682 1.00 89.12 73 ASP A O 1
ATOM 569 N N . THR A 1 74 ? -1.940 16.364 2.544 1.00 90.62 74 THR A N 1
ATOM 570 C CA . THR A 1 74 ? -0.735 15.885 3.239 1.00 90.62 74 THR A CA 1
ATOM 571 C C . THR A 1 74 ? -1.001 14.557 3.931 1.00 90.62 74 THR A C 1
ATOM 573 O O . THR A 1 74 ? -2.131 14.284 4.331 1.00 90.62 74 THR A O 1
ATOM 576 N N . LEU A 1 75 ? 0.055 13.765 4.124 1.00 87.06 75 LEU A N 1
ATOM 577 C CA . LEU A 1 75 ? 0.050 12.595 5.003 1.00 87.06 75 LEU A CA 1
ATOM 578 C C . LEU A 1 75 ? -0.445 12.999 6.410 1.00 87.06 75 LEU A C 1
ATOM 580 O O . LEU A 1 75 ? 0.090 13.967 6.956 1.00 87.06 75 LEU A O 1
ATOM 584 N N . PRO A 1 76 ? -1.428 12.297 7.000 1.00 86.06 76 PRO A N 1
ATOM 585 C CA . PRO A 1 76 ? -1.689 12.358 8.440 1.00 86.06 76 PRO A CA 1
ATOM 586 C C . PRO A 1 76 ? -0.453 12.026 9.296 1.00 86.06 76 PRO A C 1
ATOM 588 O O . PRO A 1 76 ? 0.481 11.366 8.837 1.00 86.06 76 PRO A O 1
ATOM 591 N N . ASP A 1 77 ? -0.438 12.466 10.556 1.00 87.19 77 ASP A N 1
ATOM 592 C CA . ASP A 1 77 ? 0.739 12.344 11.427 1.00 87.19 77 ASP A CA 1
ATOM 593 C C . ASP A 1 77 ? 1.005 10.901 11.887 1.00 87.19 77 ASP A C 1
ATOM 595 O O . ASP A 1 77 ? 2.133 10.573 12.246 1.00 87.19 77 ASP A O 1
ATOM 599 N N . GLU A 1 78 ? 0.015 10.010 11.849 1.00 84.62 78 GLU A N 1
ATOM 600 C CA . GLU A 1 78 ? 0.055 8.614 12.318 1.00 84.62 78 GLU A CA 1
ATOM 601 C C . GLU A 1 78 ? 0.894 7.657 11.435 1.00 84.62 78 GLU A C 1
ATOM 603 O O . GLU A 1 78 ? 0.866 6.436 11.622 1.00 84.62 78 GLU A O 1
ATOM 608 N N . LEU A 1 79 ? 1.623 8.206 10.458 1.00 86.75 79 LEU A N 1
ATOM 609 C CA . LEU A 1 79 ? 2.031 7.539 9.219 1.00 86.75 79 LEU A CA 1
ATOM 610 C C . LEU A 1 79 ? 3.487 7.797 8.834 1.00 86.75 79 LEU A C 1
ATOM 612 O O . LEU A 1 79 ? 4.072 8.817 9.217 1.00 86.75 79 LEU A O 1
ATOM 616 N N . ILE A 1 80 ? 4.074 6.897 8.046 1.00 87.81 80 ILE A N 1
ATOM 617 C CA . ILE A 1 80 ? 5.431 7.052 7.526 1.00 87.81 80 ILE A CA 1
ATOM 618 C C . ILE A 1 80 ? 5.522 6.514 6.094 1.00 87.81 80 ILE A C 1
ATOM 620 O O . ILE A 1 80 ? 5.669 5.311 5.864 1.00 87.81 80 ILE A O 1
ATOM 624 N N . ALA A 1 81 ? 5.611 7.455 5.154 1.00 92.25 81 ALA A N 1
ATOM 625 C CA . ALA A 1 81 ? 6.142 7.224 3.821 1.00 92.25 81 ALA A CA 1
ATOM 626 C C . ALA A 1 81 ? 7.562 6.643 3.939 1.00 92.25 81 ALA A C 1
ATOM 628 O O . ALA A 1 81 ? 8.506 7.340 4.327 1.00 92.25 81 ALA A O 1
ATOM 629 N N . SER A 1 82 ? 7.706 5.351 3.649 1.00 92.50 82 SER A N 1
ATOM 630 C CA . SER A 1 82 ? 8.937 4.599 3.893 1.00 92.50 82 SER A CA 1
ATOM 631 C C . SER A 1 82 ? 10.076 5.059 2.981 1.00 92.50 82 SER A C 1
ATOM 633 O O . SER A 1 82 ? 9.866 5.381 1.810 1.00 92.50 82 SER A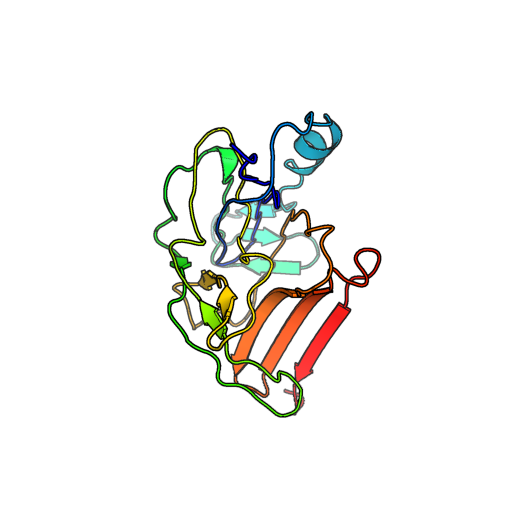 O 1
ATOM 635 N N . THR A 1 83 ? 11.298 5.044 3.519 1.00 96.50 83 THR A N 1
ATOM 636 C CA . THR A 1 83 ? 12.555 5.273 2.782 1.00 96.50 83 THR A CA 1
ATOM 637 C C . THR A 1 83 ? 13.471 4.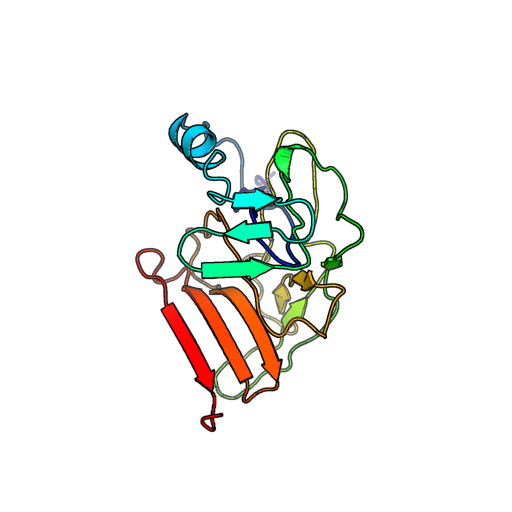046 2.807 1.00 96.50 83 THR A C 1
ATOM 639 O O . THR A 1 83 ? 14.688 4.180 2.675 1.00 96.50 83 THR A O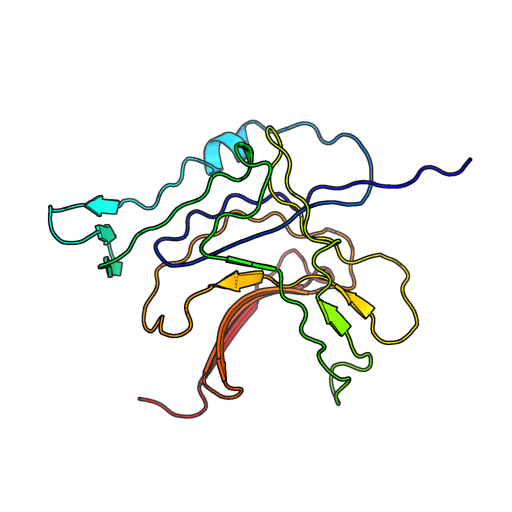 1
ATOM 642 N N . TYR A 1 84 ? 12.925 2.861 3.094 1.00 93.94 84 TYR A N 1
ATOM 643 C CA . TYR A 1 84 ? 13.707 1.627 3.170 1.00 93.94 84 TYR A CA 1
ATOM 644 C C . TYR A 1 84 ? 14.078 1.115 1.765 1.00 93.94 84 TYR A C 1
ATOM 646 O O . TYR A 1 84 ? 13.336 1.312 0.801 1.00 93.94 84 TYR A O 1
ATOM 654 N N . GLU A 1 85 ? 15.240 0.466 1.652 1.00 96.19 85 GLU A N 1
ATOM 655 C CA . GLU A 1 85 ? 15.680 -0.230 0.439 1.00 96.19 85 GLU A CA 1
ATOM 656 C C . GLU A 1 85 ? 15.723 -1.736 0.714 1.00 96.19 85 GLU A C 1
ATOM 658 O O . GLU A 1 85 ? 16.394 -2.197 1.640 1.00 96.19 85 GLU A O 1
ATOM 663 N N . VAL A 1 86 ? 15.015 -2.497 -0.115 1.00 93.31 86 VAL A N 1
ATOM 664 C CA . VAL A 1 86 ? 14.966 -3.957 -0.084 1.00 93.31 86 VAL A CA 1
ATOM 665 C C . VAL A 1 86 ? 15.949 -4.490 -1.123 1.00 93.31 86 VAL A C 1
ATOM 667 O O . VAL A 1 86 ? 15.784 -4.270 -2.324 1.00 93.31 86 VAL A O 1
ATOM 670 N N . GLY A 1 87 ? 16.978 -5.204 -0.667 1.00 95.06 87 GLY A N 1
ATOM 671 C CA . GLY A 1 87 ? 17.973 -5.821 -1.547 1.00 95.06 87 GLY A CA 1
ATOM 672 C C . GLY A 1 87 ? 17.388 -6.916 -2.449 1.00 95.06 87 GLY A C 1
ATOM 673 O O . GLY A 1 87 ? 16.403 -7.568 -2.107 1.00 95.06 87 GLY A O 1
ATOM 674 N N . SER A 1 88 ? 18.029 -7.159 -3.596 1.00 93.56 88 SER A N 1
ATOM 675 C CA . SER A 1 88 ? 17.673 -8.265 -4.496 1.00 93.56 88 SER A CA 1
ATOM 676 C C . SER A 1 88 ? 17.861 -9.632 -3.821 1.00 93.56 88 SER A C 1
ATOM 678 O O . SER A 1 88 ? 18.832 -9.839 -3.087 1.00 93.56 88 SER A O 1
ATOM 680 N N . GLY A 1 89 ? 16.997 -10.596 -4.136 1.00 89.31 89 GLY A N 1
ATOM 681 C CA . GLY A 1 89 ? 16.995 -11.946 -3.571 1.00 89.31 89 GLY A CA 1
ATOM 682 C C . GLY A 1 89 ? 16.652 -13.043 -4.592 1.00 89.31 89 GLY A C 1
ATOM 683 O O . GLY A 1 89 ? 16.364 -12.755 -5.753 1.00 89.31 89 GLY A O 1
ATOM 684 N N . PRO A 1 90 ? 16.640 -14.328 -4.182 1.00 87.69 90 PRO A N 1
ATOM 685 C CA . PRO A 1 90 ? 16.487 -15.471 -5.095 1.00 87.69 90 PRO A CA 1
ATOM 686 C C . PRO A 1 90 ? 15.148 -15.519 -5.852 1.00 87.69 90 PRO A C 1
ATOM 688 O O . PRO A 1 90 ? 15.055 -16.202 -6.871 1.00 87.69 90 PRO A O 1
ATOM 691 N N . TYR A 1 91 ? 14.131 -14.793 -5.376 1.00 83.56 91 TYR A N 1
ATOM 692 C CA . TYR A 1 91 ? 12.809 -14.676 -6.006 1.00 83.56 91 TYR A CA 1
ATOM 693 C C . TYR A 1 91 ? 12.467 -13.237 -6.445 1.00 83.56 91 TYR A C 1
ATOM 695 O O . TYR A 1 91 ? 11.420 -13.014 -7.045 1.00 83.56 91 TYR A O 1
ATOM 703 N N . ALA A 1 92 ? 13.358 -12.276 -6.181 1.00 85.94 92 ALA A N 1
ATOM 704 C CA . ALA A 1 92 ? 13.208 -10.855 -6.489 1.00 85.94 92 ALA A CA 1
ATOM 705 C C . ALA A 1 92 ? 14.532 -10.354 -7.104 1.00 85.94 92 ALA A C 1
ATOM 707 O O . ALA A 1 92 ? 15.424 -9.933 -6.370 1.00 85.94 92 ALA A O 1
ATOM 708 N N . PRO A 1 93 ? 14.722 -10.469 -8.433 1.00 88.88 93 PRO A N 1
ATOM 709 C CA . PRO A 1 93 ? 16.041 -10.333 -9.061 1.00 88.88 93 PRO A CA 1
ATOM 710 C C . PRO A 1 93 ? 16.603 -8.905 -9.076 1.00 88.88 93 PRO A C 1
ATOM 712 O O . PRO A 1 93 ? 17.782 -8.741 -9.373 1.00 88.88 93 PRO A O 1
ATOM 715 N N . TYR A 1 94 ? 15.776 -7.908 -8.759 1.00 91.69 94 TYR A N 1
ATOM 716 C CA . TYR A 1 94 ? 16.133 -6.496 -8.648 1.00 91.69 94 TYR A CA 1
ATOM 717 C C . TYR A 1 94 ? 15.967 -6.033 -7.195 1.00 91.69 94 TYR A C 1
ATOM 719 O O . TYR A 1 94 ? 15.060 -6.513 -6.507 1.00 91.69 94 TYR A O 1
ATOM 727 N N . SER A 1 95 ? 16.805 -5.104 -6.727 1.00 96.44 95 SER A N 1
ATOM 728 C CA . SER A 1 95 ? 16.528 -4.371 -5.485 1.00 96.44 95 SER A CA 1
ATOM 729 C C . SER A 1 95 ? 15.479 -3.290 -5.745 1.00 96.44 95 SER A C 1
ATOM 731 O O . SER A 1 95 ? 15.242 -2.891 -6.889 1.00 96.44 95 SER A O 1
ATOM 733 N N . HIS A 1 96 ? 14.814 -2.817 -4.696 1.00 93.81 96 HIS A N 1
ATOM 734 C CA . HIS A 1 96 ? 13.870 -1.711 -4.813 1.00 93.81 96 HIS A CA 1
ATOM 735 C C . HIS A 1 96 ? 13.934 -0.779 -3.610 1.00 93.81 96 HIS A C 1
ATOM 737 O O . HIS A 1 96 ? 14.196 -1.205 -2.487 1.00 93.81 96 HIS A O 1
ATOM 743 N N . ILE A 1 97 ? 13.690 0.503 -3.862 1.00 97.00 97 ILE A N 1
ATOM 744 C CA . ILE A 1 97 ? 13.688 1.557 -2.852 1.00 97.00 97 ILE A CA 1
ATOM 745 C C . ILE A 1 97 ? 12.307 2.192 -2.768 1.00 97.00 97 ILE A C 1
ATOM 747 O O . ILE A 1 97 ? 11.686 2.523 -3.786 1.00 97.00 97 ILE A O 1
ATOM 751 N N . PHE A 1 98 ? 11.829 2.383 -1.545 1.00 95.50 98 PHE A N 1
ATOM 752 C CA . PHE A 1 98 ? 10.625 3.153 -1.288 1.00 95.50 98 PHE A CA 1
ATOM 753 C C . PHE A 1 98 ? 10.978 4.641 -1.312 1.00 95.50 98 PHE A C 1
ATOM 755 O O . PHE A 1 98 ? 11.858 5.107 -0.591 1.00 95.50 98 PHE A O 1
ATOM 762 N N . ASN A 1 99 ? 10.336 5.385 -2.211 1.00 93.25 99 ASN A N 1
ATOM 763 C CA . ASN A 1 99 ? 10.609 6.797 -2.442 1.00 93.25 99 ASN A CA 1
ATOM 764 C C . ASN A 1 99 ? 9.365 7.619 -2.057 1.00 93.25 99 ASN A C 1
ATOM 766 O O . ASN A 1 99 ? 8.362 7.547 -2.768 1.00 93.25 99 ASN A O 1
ATOM 770 N N . PRO A 1 100 ? 9.411 8.453 -0.999 1.00 93.38 100 PRO A N 1
ATOM 771 C CA . PRO A 1 100 ? 8.293 9.316 -0.611 1.00 93.38 100 PRO A CA 1
ATOM 772 C C . PRO A 1 100 ? 7.822 10.315 -1.678 1.00 93.38 100 PRO A C 1
ATOM 774 O O . PRO A 1 100 ? 6.767 10.904 -1.514 1.00 93.38 100 PRO A O 1
ATOM 777 N N . SER A 1 101 ? 8.545 10.529 -2.784 1.00 91.94 101 SER A N 1
ATOM 778 C CA . SER A 1 101 ? 8.023 11.323 -3.916 1.00 91.94 101 SER A CA 1
ATOM 779 C C . SER A 1 101 ? 7.111 10.534 -4.870 1.00 91.94 101 SER A C 1
ATOM 781 O O . SER A 1 101 ? 6.362 11.140 -5.636 1.00 91.94 101 SER A O 1
ATOM 783 N N . ASN A 1 102 ? 7.080 9.200 -4.749 1.00 87.44 102 ASN A N 1
ATOM 784 C CA . ASN A 1 102 ? 6.032 8.324 -5.292 1.00 87.44 102 ASN A CA 1
ATOM 785 C C . ASN A 1 102 ? 4.801 8.245 -4.356 1.00 87.44 102 ASN A C 1
ATOM 787 O O . ASN A 1 102 ? 3.945 7.377 -4.531 1.00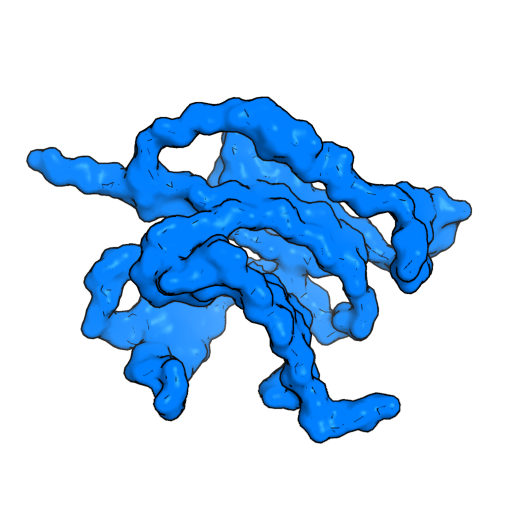 87.44 102 ASN A O 1
ATOM 791 N N . ILE A 1 103 ? 4.746 9.146 -3.363 1.00 88.44 103 ILE A N 1
ATOM 792 C CA . ILE A 1 103 ? 3.683 9.363 -2.381 1.00 88.44 103 ILE A CA 1
ATOM 793 C C . ILE A 1 103 ? 3.324 10.859 -2.400 1.00 88.44 103 ILE A C 1
ATOM 795 O O . ILE A 1 103 ? 3.960 11.690 -1.761 1.00 88.44 103 ILE A O 1
ATOM 799 N N . VAL A 1 104 ? 2.299 11.235 -3.163 1.00 84.19 104 VAL A N 1
ATOM 800 C CA . VAL A 1 104 ? 1.723 12.602 -3.144 1.00 84.19 104 VAL A CA 1
ATOM 801 C C . VAL A 1 104 ? 0.303 12.542 -2.556 1.00 84.19 104 VAL A C 1
ATOM 803 O O . VAL A 1 104 ? -0.260 11.452 -2.478 1.00 84.19 104 VAL A O 1
ATOM 806 N N . LEU A 1 105 ? -0.305 13.660 -2.157 1.00 84.44 105 LEU A N 1
ATOM 807 C CA . LEU A 1 105 ? -1.738 13.768 -1.831 1.00 84.44 105 LEU A CA 1
ATOM 808 C C . LEU A 1 105 ? -2.348 15.008 -2.520 1.00 84.44 105 LEU A C 1
ATOM 810 O O . LEU A 1 105 ? -1.615 15.798 -3.119 1.00 84.44 105 LEU A O 1
ATOM 814 N N . GLY A 1 106 ? -3.676 15.151 -2.504 1.00 77.50 106 GLY A N 1
ATOM 815 C CA . GLY A 1 106 ? -4.364 16.256 -3.175 1.00 77.50 106 GLY A CA 1
ATOM 816 C C . GLY A 1 106 ? -5.884 16.212 -3.019 1.00 77.50 106 GLY A C 1
ATOM 817 O O . GLY A 1 106 ? -6.548 15.324 -3.552 1.00 77.50 106 GLY A O 1
ATOM 818 N N . SER A 1 107 ? -6.435 17.211 -2.334 1.00 76.88 107 SER A N 1
ATOM 819 C CA . SER A 1 107 ? -7.853 17.298 -1.991 1.00 76.88 107 SER A CA 1
ATOM 820 C C . SER A 1 107 ? -8.765 17.288 -3.227 1.00 76.88 107 SER A C 1
ATOM 822 O O . SER A 1 107 ? -8.459 17.836 -4.289 1.00 76.88 107 SER A O 1
ATOM 824 N N . GLY A 1 108 ? -9.910 16.625 -3.095 1.00 72.31 108 GLY A N 1
ATOM 825 C CA . GLY A 1 108 ? -10.817 16.257 -4.176 1.00 72.31 108 GLY A CA 1
ATOM 826 C C . GLY A 1 108 ? -10.436 14.974 -4.925 1.00 72.31 108 GLY A C 1
ATOM 827 O O . GLY A 1 108 ? -11.223 14.537 -5.766 1.00 72.31 108 GLY A O 1
ATOM 828 N N . GLN A 1 109 ? -9.279 14.353 -4.657 1.00 74.31 109 GLN A N 1
ATOM 829 C CA . GLN A 1 109 ? -8.841 13.098 -5.282 1.00 74.31 109 GLN A CA 1
ATOM 830 C C . GLN A 1 109 ? -8.360 12.090 -4.224 1.00 74.31 109 GLN A C 1
ATOM 832 O O . GLN A 1 109 ? -7.624 12.463 -3.318 1.00 74.31 109 GLN A O 1
ATOM 837 N N . PRO A 1 110 ? -8.719 10.800 -4.340 1.00 73.81 110 PRO A N 1
ATOM 838 C CA . PRO A 1 110 ? -8.120 9.737 -3.539 1.00 73.81 110 PRO A CA 1
ATOM 839 C C . PRO A 1 110 ? -6.602 9.638 -3.662 1.00 73.81 110 PRO A C 1
ATOM 841 O O . PRO A 1 110 ? -5.995 10.166 -4.595 1.00 73.81 110 PRO A O 1
ATOM 844 N N . MET A 1 111 ? -6.025 8.839 -2.770 1.00 83.50 111 MET A N 1
ATOM 845 C CA . MET A 1 111 ? -4.689 8.261 -2.921 1.00 83.50 111 MET A CA 1
ATOM 846 C C . MET A 1 111 ? -4.612 7.298 -4.130 1.00 83.50 111 MET A C 1
ATOM 848 O O . MET A 1 111 ? -5.650 6.846 -4.603 1.00 83.50 111 MET A O 1
ATOM 852 N N . GLN A 1 112 ? -3.400 7.096 -4.674 1.00 82.94 112 GLN A N 1
ATOM 853 C CA . GLN A 1 112 ? -3.019 6.520 -5.982 1.00 82.94 112 GLN A CA 1
ATOM 854 C C . GLN A 1 112 ? -1.511 6.012 -6.085 1.00 82.94 112 GLN A C 1
ATOM 856 O O . GLN A 1 112 ? -0.767 6.527 -6.909 1.00 82.94 112 GLN A O 1
ATOM 861 N N . MET A 1 113 ? -0.944 5.132 -5.242 1.00 85.75 113 MET A N 1
ATOM 862 C CA . MET A 1 113 ? 0.536 4.858 -5.175 1.00 85.75 113 MET A CA 1
ATOM 863 C C . MET A 1 113 ? 1.300 4.656 -6.521 1.00 85.75 113 MET A C 1
ATOM 865 O O . MET A 1 113 ? 0.885 3.845 -7.353 1.00 85.75 113 MET A O 1
ATOM 869 N N . ILE A 1 114 ? 2.463 5.318 -6.718 1.00 82.50 114 ILE A N 1
ATOM 870 C CA . ILE A 1 114 ? 3.313 5.155 -7.928 1.00 82.50 114 ILE A CA 1
ATOM 871 C C . ILE A 1 114 ? 4.353 4.028 -7.809 1.00 82.50 114 ILE A C 1
ATOM 873 O O . ILE A 1 114 ? 5.200 4.012 -6.918 1.00 82.50 114 ILE A O 1
ATOM 877 N N . VAL A 1 115 ? 4.424 3.210 -8.862 1.00 84.31 115 VAL A N 1
ATOM 878 C CA . VAL A 1 115 ? 5.669 2.566 -9.314 1.00 84.31 115 VAL A CA 1
ATOM 879 C C . VAL A 1 115 ? 5.990 3.086 -10.724 1.00 84.31 115 VAL A C 1
ATOM 881 O O . VAL A 1 115 ? 5.151 2.925 -11.618 1.00 84.31 115 VAL A O 1
ATOM 884 N N . PRO A 1 116 ? 7.148 3.730 -10.978 1.00 84.38 116 PRO A N 1
ATOM 885 C CA . PRO A 1 116 ? 7.487 4.214 -12.313 1.00 84.38 116 PRO A CA 1
ATOM 886 C C . PRO A 1 116 ? 7.637 3.061 -13.318 1.00 84.38 116 PRO A C 1
ATOM 888 O O . PRO A 1 116 ? 8.308 2.061 -13.062 1.00 84.38 116 PRO A O 1
ATOM 891 N N . GLY A 1 117 ? 7.008 3.197 -14.487 1.00 80.88 117 GLY A N 1
ATOM 892 C CA . GLY A 1 117 ? 7.045 2.178 -15.539 1.00 80.88 117 GLY A CA 1
ATOM 893 C C . GLY A 1 117 ? 8.329 2.213 -16.375 1.00 80.88 117 GLY A C 1
ATOM 894 O O . GLY A 1 117 ? 8.864 3.282 -16.662 1.00 80.88 117 GLY A O 1
ATOM 895 N N . GLY A 1 118 ? 8.784 1.043 -16.835 1.00 80.88 118 GLY A N 1
ATOM 896 C CA . GLY A 1 118 ? 9.921 0.923 -17.761 1.00 80.88 118 GLY A CA 1
ATOM 897 C C . GLY A 1 118 ? 11.308 1.030 -17.116 1.00 80.88 118 GLY A C 1
ATOM 898 O O . GLY A 1 118 ? 12.282 1.287 -17.820 1.00 80.88 118 GLY A O 1
ATOM 899 N N . GLN A 1 119 ? 11.400 0.843 -15.799 1.00 87.88 119 GLN A N 1
ATOM 900 C CA . GLN A 1 119 ? 12.665 0.773 -15.065 1.00 87.88 119 GLN A CA 1
ATOM 901 C C . GLN A 1 119 ? 13.434 -0.518 -15.397 1.00 87.88 119 GLN A C 1
ATOM 903 O O . GLN A 1 119 ? 12.828 -1.572 -15.588 1.00 87.88 119 GLN A O 1
ATOM 908 N N . THR A 1 120 ? 14.767 -0.437 -15.484 1.00 86.88 120 THR A N 1
ATOM 909 C CA . THR A 1 120 ? 15.638 -1.563 -15.894 1.00 86.88 120 THR A CA 1
ATOM 910 C C . THR A 1 120 ? 16.984 -1.606 -15.154 1.00 86.88 120 THR A C 1
ATOM 912 O O . THR A 1 120 ? 17.939 -2.193 -15.664 1.00 86.88 120 THR A O 1
ATOM 915 N N . ALA A 1 121 ? 17.108 -0.917 -14.019 1.00 91.44 121 ALA A N 1
ATOM 916 C CA . ALA A 1 121 ? 18.344 -0.802 -13.247 1.00 91.44 121 ALA A CA 1
ATOM 917 C C . ALA A 1 121 ? 18.022 -0.682 -11.753 1.00 91.44 121 ALA A C 1
ATOM 919 O O . ALA A 1 121 ? 16.990 -0.114 -11.400 1.00 91.44 121 ALA A O 1
ATOM 920 N N . ASP A 1 122 ? 18.908 -1.208 -10.911 1.00 92.75 122 ASP A N 1
ATOM 921 C CA . ASP A 1 122 ? 18.760 -1.213 -9.456 1.00 92.75 122 ASP A CA 1
ATOM 922 C C . ASP A 1 122 ? 19.159 0.130 -8.805 1.00 92.75 122 ASP A C 1
ATOM 924 O O . ASP A 1 122 ? 20.120 0.760 -9.268 1.00 92.75 122 ASP A O 1
ATOM 928 N N . PRO A 1 123 ? 18.505 0.536 -7.697 1.00 95.19 123 PRO A N 1
ATOM 929 C CA . PRO A 1 123 ? 17.245 -0.004 -7.182 1.00 95.19 123 PRO A CA 1
ATOM 930 C C . PRO A 1 123 ? 16.048 0.489 -8.009 1.00 95.19 123 PRO A C 1
ATOM 932 O O . PRO A 1 123 ? 16.006 1.642 -8.439 1.00 95.19 123 PRO A O 1
ATOM 935 N N . LEU A 1 124 ? 15.033 -0.360 -8.178 1.00 93.56 124 LEU A N 1
ATOM 936 C CA . LEU A 1 124 ? 13.750 0.053 -8.746 1.00 93.56 124 LEU A CA 1
ATOM 937 C C . LEU A 1 124 ? 13.037 1.008 -7.778 1.00 93.56 124 LEU A C 1
ATOM 939 O O 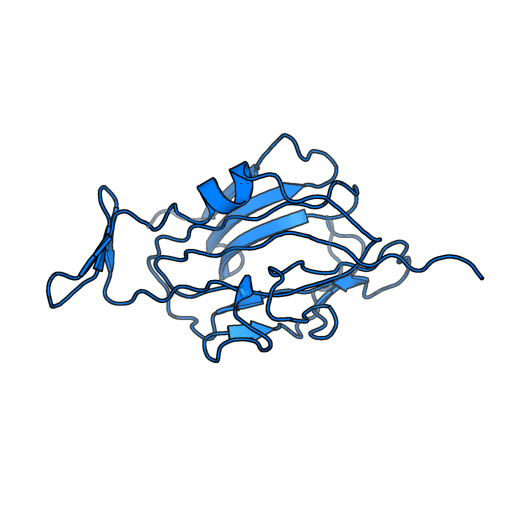. LEU A 1 124 ? 12.805 0.678 -6.614 1.00 93.56 124 LEU A O 1
ATOM 943 N N . GLU A 1 125 ? 12.642 2.184 -8.251 1.00 93.31 125 GLU A N 1
ATOM 944 C CA . GLU A 1 125 ? 11.812 3.099 -7.478 1.00 93.31 125 GLU A CA 1
ATOM 945 C C . GLU A 1 125 ? 10.404 2.526 -7.294 1.00 93.31 125 GLU A C 1
ATOM 947 O O . GLU A 1 125 ? 9.760 2.066 -8.240 1.00 93.31 125 GLU A O 1
ATOM 952 N N . THR A 1 126 ? 9.918 2.594 -6.060 1.00 92.50 126 THR A N 1
ATOM 953 C CA . THR A 1 126 ? 8.583 2.167 -5.628 1.00 92.50 126 THR A CA 1
ATOM 954 C C . THR A 1 126 ? 8.095 3.113 -4.521 1.00 92.50 126 THR A C 1
ATOM 956 O O . THR A 1 126 ? 8.663 4.192 -4.318 1.00 92.50 126 THR A O 1
ATOM 959 N N . CYS A 1 127 ? 7.051 2.734 -3.790 1.00 89.88 127 CYS A N 1
ATOM 960 C CA . CYS A 1 127 ? 6.624 3.381 -2.554 1.00 89.88 127 CYS A CA 1
ATOM 961 C C . CYS A 1 127 ? 6.098 2.324 -1.575 1.00 89.88 127 CYS A C 1
ATOM 963 O O . CYS A 1 127 ? 5.514 1.324 -1.987 1.00 89.88 127 CYS A O 1
ATOM 965 N N . GLN A 1 128 ? 6.309 2.562 -0.283 1.00 94.19 128 GLN A N 1
ATOM 966 C CA . GLN A 1 128 ? 5.729 1.793 0.814 1.00 94.19 128 GLN A CA 1
ATOM 967 C C . GLN A 1 128 ? 5.239 2.770 1.870 1.00 94.19 128 GLN A C 1
ATOM 969 O O . GLN A 1 128 ? 5.790 3.853 2.066 1.00 94.19 128 GLN A O 1
ATOM 974 N N . VAL A 1 129 ? 4.214 2.302 2.551 1.00 92.25 129 VAL A N 1
ATOM 975 C CA . VAL A 1 129 ? 3.494 2.925 3.643 1.00 92.25 129 VAL A CA 1
ATOM 976 C C . VAL A 1 129 ? 3.726 2.079 4.879 1.00 92.25 129 VAL A C 1
ATOM 978 O O . VAL A 1 129 ? 3.635 0.855 4.778 1.00 92.25 129 VAL A O 1
ATOM 981 N N . VAL A 1 130 ? 3.955 2.700 6.033 1.00 88.00 130 VAL A N 1
ATOM 982 C CA . VAL A 1 130 ? 3.820 2.006 7.318 1.00 88.00 130 VAL A CA 1
ATOM 983 C C . VAL A 1 130 ? 3.090 2.861 8.349 1.00 88.00 130 VAL A C 1
ATOM 985 O O . VAL A 1 130 ? 3.087 4.093 8.306 1.00 88.00 130 VAL A O 1
ATOM 988 N N . THR A 1 131 ? 2.517 2.179 9.333 1.00 80.56 131 THR A N 1
ATOM 989 C CA . THR A 1 131 ? 2.122 2.773 10.605 1.00 80.56 131 THR A CA 1
ATOM 990 C C . THR A 1 131 ? 3.311 3.470 11.271 1.00 80.56 131 THR A C 1
ATOM 992 O O . THR A 1 131 ? 4.425 2.952 11.272 1.00 80.56 131 THR A O 1
ATOM 995 N N . ARG A 1 132 ? 3.079 4.596 11.962 1.00 82.25 132 ARG A N 1
ATOM 996 C CA . ARG A 1 132 ? 4.047 5.102 12.960 1.00 82.25 132 ARG A CA 1
ATOM 997 C C . ARG A 1 132 ? 4.171 4.171 14.182 1.00 82.25 132 ARG A C 1
ATOM 999 O O . ARG A 1 132 ? 5.127 4.286 14.941 1.00 82.25 132 ARG A O 1
ATOM 1006 N N . TYR A 1 133 ? 3.198 3.281 14.364 1.00 76.94 133 TYR A N 1
ATOM 1007 C CA . TYR A 1 133 ? 3.075 2.325 15.462 1.00 76.94 133 TYR A CA 1
ATOM 1008 C C . TYR A 1 133 ? 3.654 0.959 15.079 1.00 76.94 133 TYR A C 1
ATOM 1010 O O . TYR A 1 133 ? 3.318 0.429 14.019 1.00 76.94 133 TYR A O 1
ATOM 1018 N N . ASP A 1 134 ? 4.464 0.378 15.959 1.00 76.19 134 ASP A N 1
ATOM 1019 C CA . ASP A 1 134 ? 5.091 -0.945 15.837 1.00 76.19 134 ASP A CA 1
ATOM 1020 C C . ASP A 1 134 ? 4.559 -1.969 16.870 1.00 76.19 134 ASP A C 1
ATOM 1022 O O . ASP A 1 134 ? 4.983 -3.123 16.887 1.00 76.19 134 ASP A O 1
ATOM 1026 N N . ASP A 1 135 ? 3.582 -1.579 17.697 1.00 69.00 135 ASP A N 1
ATOM 1027 C CA . ASP A 1 135 ? 3.009 -2.349 18.813 1.00 69.00 135 ASP A CA 1
ATOM 1028 C C . ASP A 1 135 ? 1.598 -2.930 18.537 1.00 69.00 135 ASP A C 1
ATOM 1030 O O . ASP A 1 135 ? 0.870 -3.341 19.447 1.00 69.00 135 ASP A O 1
ATOM 1034 N N . VAL A 1 136 ? 1.203 -3.001 17.262 1.00 71.50 136 VAL A N 1
ATOM 1035 C CA . VAL A 1 136 ? -0.159 -3.341 16.810 1.00 71.50 136 VAL A CA 1
ATOM 1036 C C . VAL A 1 136 ? -0.395 -4.861 16.772 1.00 71.50 136 VAL A C 1
ATOM 1038 O O . VAL A 1 136 ? -0.271 -5.501 15.731 1.00 71.50 136 VAL A O 1
ATOM 1041 N N . LEU A 1 137 ? -0.768 -5.459 17.909 1.00 70.31 137 LEU A N 1
ATOM 1042 C CA . LEU A 1 137 ? -0.984 -6.915 18.013 1.00 70.31 137 LEU A CA 1
ATOM 1043 C C . LEU A 1 137 ? -2.301 -7.422 17.382 1.00 70.31 137 LEU A C 1
ATOM 1045 O O . LEU A 1 137 ? -2.353 -8.554 16.905 1.00 70.31 137 LEU A O 1
ATOM 1049 N N . TYR A 1 138 ? -3.369 -6.618 17.396 1.00 73.81 138 TYR A N 1
ATOM 1050 C CA . TYR A 1 138 ? -4.684 -6.979 16.846 1.00 73.81 138 TYR A CA 1
ATOM 1051 C C . TYR A 1 138 ? -5.326 -5.772 16.152 1.00 73.81 138 TYR A C 1
ATOM 1053 O O . TYR A 1 138 ? -5.338 -4.675 16.708 1.00 73.81 138 TYR A O 1
ATOM 1061 N N . ALA A 1 139 ? -5.895 -5.974 14.961 1.00 73.94 139 ALA A N 1
ATOM 1062 C CA . ALA A 1 139 ? -6.421 -4.902 14.115 1.00 73.94 139 ALA A CA 1
ATOM 1063 C C . ALA A 1 139 ? -7.573 -5.385 13.213 1.00 73.94 139 ALA A C 1
ATOM 1065 O O . ALA A 1 139 ? -7.617 -6.552 12.826 1.00 73.94 139 ALA A O 1
ATOM 1066 N N . SER A 1 140 ? -8.491 -4.485 12.835 1.00 78.44 140 SER A N 1
ATOM 1067 C CA . SER A 1 140 ? -9.579 -4.764 11.883 1.00 78.44 140 SER A CA 1
ATOM 1068 C C . SER A 1 140 ? -9.496 -3.812 10.682 1.00 78.44 140 SER A C 1
ATOM 1070 O O . SER A 1 140 ? -10.301 -2.901 10.511 1.00 78.44 140 SER A O 1
ATOM 1072 N N . VAL A 1 141 ? -8.472 -4.003 9.849 1.00 79.38 141 VAL A N 1
ATOM 1073 C CA . VAL A 1 141 ? -8.189 -3.167 8.668 1.00 79.38 141 VAL A CA 1
ATOM 1074 C C . VAL A 1 141 ? -9.226 -3.404 7.563 1.00 79.38 141 VAL A C 1
ATOM 1076 O O . VAL A 1 141 ? -9.518 -4.553 7.227 1.00 79.38 141 VAL A O 1
ATOM 1079 N N . ARG A 1 142 ? -9.743 -2.332 6.945 1.00 78.50 142 ARG A N 1
ATOM 1080 C CA . ARG A 1 142 ? -10.472 -2.388 5.667 1.00 78.50 142 ARG A CA 1
ATOM 1081 C C . ARG A 1 142 ? -9.887 -1.343 4.721 1.00 78.50 142 ARG A C 1
ATOM 1083 O O . ARG A 1 142 ? -9.652 -0.200 5.106 1.00 78.50 142 ARG A O 1
ATOM 1090 N N . THR A 1 143 ? -9.698 -1.727 3.464 1.00 75.94 143 THR A N 1
ATOM 1091 C CA . THR A 1 143 ? -9.166 -0.836 2.429 1.00 75.94 143 THR A CA 1
ATOM 1092 C C . THR A 1 143 ? -10.015 -0.952 1.176 1.00 75.94 143 THR A C 1
ATOM 1094 O O . THR A 1 143 ? -10.151 -2.034 0.607 1.00 75.94 143 THR A O 1
ATOM 1097 N N . VAL A 1 144 ? -10.563 0.169 0.712 1.00 76.25 144 VAL A N 1
ATOM 1098 C CA . VAL A 1 144 ? -11.081 0.302 -0.649 1.00 76.25 144 VAL A CA 1
ATOM 1099 C C . VAL A 1 144 ? -9.913 0.775 -1.508 1.00 76.25 144 VAL A C 1
ATOM 1101 O O . VAL A 1 144 ? -9.558 1.947 -1.470 1.00 76.25 144 VAL A O 1
ATOM 1104 N N . ALA A 1 145 ? -9.297 -0.138 -2.258 1.00 74.94 145 ALA A N 1
ATOM 1105 C CA . ALA A 1 145 ? -8.214 0.173 -3.190 1.00 74.94 145 ALA A CA 1
ATOM 1106 C C . ALA A 1 145 ? -8.550 -0.294 -4.615 1.00 74.94 145 ALA A C 1
ATOM 1108 O O . ALA A 1 145 ? -9.145 -1.357 -4.803 1.00 74.94 145 ALA A O 1
ATOM 1109 N N . GLN A 1 146 ? -8.123 0.465 -5.625 1.00 76.44 146 GLN A N 1
ATOM 1110 C CA . GLN A 1 146 ? -8.200 0.082 -7.036 1.00 76.44 146 GLN A CA 1
ATOM 1111 C C . GLN A 1 146 ? -6.806 -0.271 -7.565 1.00 76.44 146 GLN A C 1
ATOM 1113 O O . GLN A 1 146 ? -6.035 0.616 -7.921 1.00 76.44 146 GLN A O 1
ATOM 1118 N N . ALA A 1 147 ? -6.492 -1.566 -7.652 1.00 76.38 147 ALA A N 1
ATOM 1119 C CA . ALA A 1 147 ? -5.224 -2.051 -8.201 1.00 76.38 147 ALA A CA 1
ATOM 1120 C C . ALA A 1 147 ? -4.968 -1.579 -9.648 1.00 76.38 147 ALA A C 1
ATOM 1122 O O . ALA A 1 147 ? -5.895 -1.343 -10.427 1.00 76.38 147 ALA A O 1
ATOM 1123 N N . SER A 1 148 ? -3.689 -1.474 -10.022 1.00 75.88 148 SER A N 1
ATOM 1124 C CA . SER A 1 148 ? -3.289 -1.089 -11.379 1.00 75.88 148 SER A CA 1
ATOM 1125 C C . SER A 1 148 ? -3.579 -2.216 -12.388 1.00 75.88 148 SER A C 1
ATOM 1127 O O . SER A 1 148 ? -3.235 -3.368 -12.125 1.00 75.88 148 SER A O 1
ATOM 1129 N N . PRO A 1 149 ? -4.124 -1.917 -13.584 1.00 70.25 149 PRO A N 1
ATOM 1130 C CA . PRO A 1 149 ? -4.254 -2.886 -14.676 1.00 70.25 149 PRO A CA 1
ATOM 1131 C C . PRO A 1 149 ? -2.927 -3.159 -15.417 1.00 70.25 149 PRO A C 1
ATOM 1133 O O . PRO A 1 149 ? -2.917 -3.886 -16.410 1.00 70.25 149 PRO A O 1
ATOM 1136 N N . VAL A 1 150 ? -1.815 -2.539 -15.002 1.00 75.44 150 VAL A N 1
ATOM 1137 C CA . VAL A 1 150 ? -0.506 -2.658 -15.661 1.00 75.44 150 VAL A CA 1
ATOM 1138 C C . VAL A 1 150 ? 0.321 -3.750 -14.989 1.00 75.44 150 VAL A C 1
ATOM 1140 O O . VAL A 1 150 ? 0.861 -3.534 -13.908 1.00 75.44 150 VAL A O 1
ATOM 1143 N N . ASN A 1 151 ? 0.446 -4.900 -15.659 1.00 80.50 151 ASN A N 1
ATOM 1144 C CA . ASN A 1 151 ? 1.284 -6.021 -15.227 1.00 80.50 151 ASN A CA 1
ATOM 1145 C C . ASN A 1 151 ? 2.746 -5.599 -14.981 1.00 80.50 151 ASN A C 1
ATOM 1147 O O . ASN A 1 151 ? 3.362 -4.957 -15.834 1.00 80.50 151 ASN A O 1
ATOM 1151 N N . GLY A 1 152 ? 3.301 -6.025 -13.845 1.00 79.38 152 GLY A N 1
ATOM 1152 C CA . GLY A 1 152 ? 4.697 -5.810 -13.451 1.00 79.38 152 GLY A CA 1
ATOM 1153 C C . GLY A 1 152 ? 4.902 -5.534 -11.958 1.00 79.38 152 GLY A C 1
ATOM 1154 O O . GLY A 1 152 ? 6.040 -5.361 -11.536 1.00 79.38 152 GLY A O 1
ATOM 1155 N N . THR A 1 153 ? 3.830 -5.484 -11.164 1.00 85.06 153 THR A N 1
ATOM 1156 C CA . THR A 1 153 ? 3.846 -5.080 -9.750 1.00 85.06 153 THR A CA 1
ATOM 1157 C C . THR A 1 153 ? 2.984 -5.996 -8.877 1.00 85.06 153 THR A C 1
ATOM 1159 O O . THR A 1 153 ? 2.088 -6.701 -9.352 1.00 85.06 153 THR A O 1
ATOM 1162 N N . VAL A 1 154 ? 3.237 -5.948 -7.570 1.00 89.12 154 VAL A N 1
ATOM 1163 C CA . VAL A 1 154 ? 2.335 -6.467 -6.537 1.00 89.12 154 VAL A CA 1
ATOM 1164 C C . VAL A 1 154 ? 1.828 -5.286 -5.720 1.00 89.12 154 VAL A C 1
ATOM 1166 O O . VAL A 1 154 ? 2.581 -4.367 -5.417 1.00 89.12 154 VAL A O 1
ATOM 1169 N N . HIS A 1 155 ? 0.535 -5.290 -5.423 1.00 87.94 155 HIS A N 1
ATOM 1170 C CA . HIS A 1 155 ? -0.148 -4.273 -4.638 1.00 87.94 155 HIS A CA 1
ATOM 1171 C C . HIS A 1 155 ? -0.593 -4.957 -3.345 1.00 87.94 155 HIS A C 1
ATOM 1173 O O . HIS A 1 155 ? -1.591 -5.678 -3.343 1.00 87.94 155 HIS A O 1
ATOM 1179 N N . GLY A 1 156 ? 0.223 -4.826 -2.299 1.00 88.44 156 GLY A N 1
ATOM 1180 C CA . GLY A 1 156 ? 0.058 -5.536 -1.032 1.00 88.44 156 GLY A CA 1
ATOM 1181 C C . GLY A 1 156 ? -0.506 -4.656 0.079 1.00 88.44 156 GLY A C 1
ATOM 1182 O O . GLY A 1 156 ? -0.138 -3.490 0.200 1.00 88.44 156 GLY A O 1
ATOM 1183 N N . PHE A 1 157 ? -1.348 -5.250 0.921 1.00 88.56 157 PHE A N 1
ATOM 1184 C CA . PHE A 1 157 ? -1.736 -4.728 2.231 1.00 88.56 157 PHE A CA 1
ATOM 1185 C C . PHE A 1 157 ? -1.413 -5.815 3.250 1.00 88.56 157 PHE A C 1
ATOM 1187 O O . PHE A 1 157 ? -1.932 -6.923 3.129 1.00 88.56 157 PHE A O 1
ATOM 1194 N N . PHE A 1 158 ? -0.544 -5.532 4.214 1.00 87.94 158 PHE A N 1
ATOM 1195 C CA . PHE A 1 158 ? -0.006 -6.556 5.106 1.00 87.94 158 PHE A CA 1
ATOM 1196 C C . PHE A 1 158 ? 0.152 -6.043 6.539 1.00 87.94 158 PHE A C 1
ATOM 1198 O O . PHE A 1 158 ? 0.288 -4.844 6.779 1.00 87.94 158 PHE A O 1
ATOM 1205 N N . MET A 1 159 ? 0.132 -6.971 7.494 1.00 84.94 159 MET A N 1
ATOM 1206 C CA . MET A 1 159 ? 0.615 -6.756 8.859 1.00 84.94 159 MET A CA 1
ATOM 1207 C C . MET A 1 159 ? 1.925 -7.518 9.002 1.00 84.94 159 MET A C 1
ATOM 1209 O O . MET A 1 159 ? 1.940 -8.723 8.765 1.00 84.94 159 MET A O 1
ATOM 1213 N N . TYR A 1 160 ? 3.000 -6.839 9.396 1.00 84.31 160 TYR A N 1
ATOM 1214 C CA . TYR A 1 160 ? 4.343 -7.411 9.482 1.00 84.31 160 TYR A CA 1
ATOM 1215 C C . TYR A 1 160 ? 4.967 -7.119 10.847 1.00 84.31 160 TYR A C 1
ATOM 1217 O O . TYR A 1 160 ? 4.995 -5.970 11.286 1.00 84.31 160 TYR A O 1
ATOM 1225 N N . MET A 1 161 ? 5.507 -8.155 11.491 1.00 78.69 161 MET A N 1
ATOM 1226 C CA . MET A 1 161 ? 6.333 -8.030 12.699 1.00 78.69 161 MET A CA 1
ATOM 1227 C C . MET A 1 161 ? 7.774 -8.516 12.465 1.00 78.69 161 MET A C 1
ATOM 1229 O O . MET A 1 161 ? 8.699 -8.024 13.110 1.00 78.69 161 MET A O 1
ATOM 1233 N N . ASN A 1 162 ? 7.968 -9.508 11.590 1.00 81.94 162 ASN A N 1
ATOM 1234 C CA . ASN A 1 162 ? 9.259 -10.053 11.142 1.00 81.94 162 ASN A CA 1
ATOM 1235 C C . ASN A 1 162 ? 9.035 -11.102 10.033 1.00 81.94 162 ASN A C 1
ATOM 1237 O O . ASN A 1 162 ? 7.912 -11.572 9.864 1.00 81.94 162 ASN A O 1
ATOM 1241 N N . ASP A 1 163 ? 10.122 -11.560 9.399 1.00 82.56 163 ASP A N 1
ATOM 1242 C CA . ASP A 1 163 ? 10.243 -12.655 8.410 1.00 82.56 163 ASP A CA 1
ATOM 1243 C C . ASP A 1 163 ? 9.485 -13.972 8.728 1.00 82.56 163 ASP A C 1
ATOM 1245 O O . ASP A 1 163 ? 9.486 -14.904 7.923 1.00 82.56 163 ASP A O 1
ATOM 1249 N N . THR A 1 164 ? 8.913 -14.125 9.927 1.00 83.12 164 THR A N 1
ATOM 1250 C CA . THR A 1 164 ? 8.196 -15.333 10.368 1.00 83.12 164 THR A CA 1
ATOM 1251 C C . THR A 1 164 ? 6.821 -15.067 10.989 1.00 83.12 164 THR A C 1
ATOM 1253 O O . THR A 1 164 ? 6.211 -16.008 11.519 1.00 83.12 164 THR A O 1
ATOM 1256 N N . GLN A 1 165 ? 6.373 -13.806 10.948 1.00 82.06 165 GLN A N 1
ATOM 1257 C CA . GLN A 1 165 ? 5.116 -13.290 11.491 1.00 82.06 165 GLN A CA 1
ATOM 1258 C C . GLN A 1 165 ? 4.598 -12.149 10.594 1.00 82.06 165 GLN A C 1
ATOM 1260 O O . GLN A 1 165 ? 4.773 -10.964 10.894 1.00 82.06 165 GLN A O 1
ATOM 1265 N N . GLU A 1 166 ? 3.965 -12.531 9.485 1.00 85.50 166 GLU A N 1
ATOM 1266 C CA . GLU A 1 166 ? 3.375 -11.624 8.493 1.00 85.50 166 GLU A CA 1
ATOM 1267 C C . GLU A 1 166 ? 2.014 -12.158 8.004 1.00 85.50 166 GLU A C 1
ATOM 1269 O O . GLU A 1 166 ? 1.766 -13.366 8.006 1.00 85.50 166 GLU A O 1
ATOM 1274 N N . THR A 1 167 ? 1.084 -11.281 7.625 1.00 86.69 167 THR A N 1
ATOM 1275 C CA . THR A 1 167 ? -0.207 -11.659 7.023 1.00 86.69 167 THR A CA 1
ATOM 1276 C C . THR A 1 167 ? -0.583 -10.684 5.920 1.00 86.69 167 THR A C 1
ATOM 1278 O O . THR A 1 167 ? -0.635 -9.479 6.156 1.00 86.69 167 THR A O 1
ATOM 1281 N N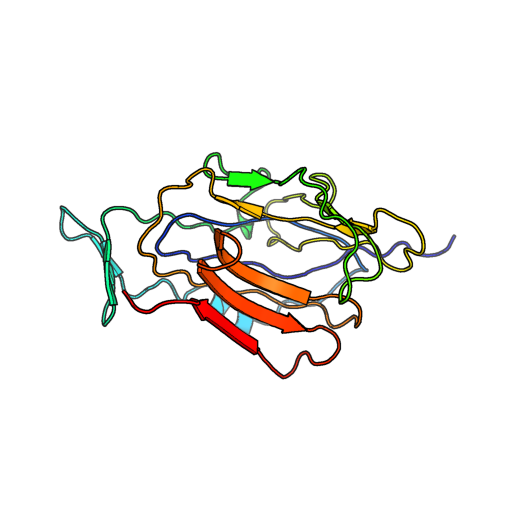 . ASP A 1 168 ? -0.891 -11.224 4.741 1.00 89.69 168 ASP A N 1
ATOM 1282 C CA . ASP A 1 168 ? -0.905 -10.506 3.469 1.00 89.69 168 ASP A CA 1
ATOM 1283 C C . ASP A 1 168 ? -2.269 -10.527 2.772 1.00 89.69 168 ASP A C 1
ATOM 1285 O O . ASP A 1 168 ? -2.987 -11.533 2.762 1.00 89.69 168 ASP A O 1
ATOM 1289 N N . ILE A 1 169 ? -2.555 -9.432 2.072 1.00 89.75 169 ILE A N 1
ATOM 1290 C CA . ILE A 1 169 ? -3.559 -9.314 1.018 1.00 89.75 169 ILE A CA 1
ATOM 1291 C C . ILE A 1 169 ? -2.840 -8.756 -0.217 1.00 89.75 169 ILE A C 1
ATOM 1293 O O . ILE A 1 169 ? -2.638 -7.547 -0.329 1.00 89.75 169 ILE A O 1
ATOM 1297 N N . GLU A 1 170 ? -2.437 -9.621 -1.148 1.00 89.75 170 GLU A N 1
ATOM 1298 C CA . GLU A 1 170 ? -1.776 -9.212 -2.393 1.00 89.75 170 GLU A CA 1
ATOM 1299 C C . GLU A 1 170 ? -2.748 -9.181 -3.579 1.00 89.75 170 GLU A C 1
ATOM 1301 O O . GLU A 1 170 ? -3.467 -10.149 -3.844 1.00 89.75 170 GLU A O 1
ATOM 1306 N N . ILE A 1 171 ? -2.657 -8.133 -4.399 1.00 85.62 171 ILE A N 1
ATOM 1307 C CA . ILE A 1 171 ? -3.171 -8.131 -5.773 1.00 85.62 171 ILE A CA 1
ATOM 1308 C C . ILE A 1 171 ? -1.980 -8.063 -6.730 1.00 85.62 171 ILE A C 1
ATOM 1310 O O . ILE A 1 171 ? -1.225 -7.089 -6.745 1.00 85.62 171 ILE A O 1
ATOM 1314 N N . ARG A 1 172 ? -1.801 -9.101 -7.548 1.00 87.62 172 ARG A N 1
ATOM 1315 C CA . ARG A 1 172 ? -0.727 -9.172 -8.548 1.00 87.62 172 ARG A CA 1
ATOM 1316 C C . ARG A 1 172 ? -1.250 -8.587 -9.853 1.00 87.62 172 ARG A C 1
ATOM 1318 O O . ARG A 1 172 ? -2.236 -9.076 -10.390 1.00 87.62 172 ARG A O 1
ATOM 1325 N N . THR A 1 173 ? -0.609 -7.560 -10.408 1.00 81.06 173 THR A N 1
ATOM 1326 C CA . THR A 1 173 ? -1.162 -6.847 -11.583 1.00 81.06 173 THR A CA 1
ATOM 1327 C C . THR A 1 173 ? -1.075 -7.635 -12.890 1.00 81.06 173 THR A C 1
ATOM 1329 O O . THR A 1 173 ? -1.710 -7.277 -13.879 1.00 81.06 173 THR A O 1
ATOM 1332 N N . GLY A 1 174 ? -0.330 -8.744 -12.893 1.00 81.19 174 GLY A N 1
ATOM 1333 C CA . GLY A 1 174 ? -0.382 -9.771 -13.937 1.00 81.19 174 GLY A CA 1
ATOM 1334 C C . GLY A 1 174 ? -1.564 -10.741 -13.826 1.00 81.19 174 GLY A C 1
ATOM 1335 O O . GLY A 1 174 ? -1.839 -11.447 -14.793 1.00 81.19 174 GLY A O 1
ATOM 1336 N N . ASP A 1 175 ? -2.270 -10.764 -12.692 1.00 87.44 175 ASP A N 1
ATOM 1337 C CA . ASP A 1 175 ? -3.474 -11.569 -12.455 1.00 87.44 175 ASP A CA 1
ATOM 1338 C C . ASP A 1 175 ? -4.521 -10.804 -11.602 1.00 87.44 175 ASP A C 1
ATOM 1340 O O . ASP A 1 175 ? -4.905 -11.237 -10.514 1.00 87.44 175 ASP A O 1
ATOM 1344 N N . PRO A 1 176 ? -5.008 -9.635 -12.071 1.00 75.62 176 PRO A N 1
ATOM 1345 C CA . PRO A 1 176 ? -5.802 -8.701 -11.263 1.00 75.62 176 PRO A CA 1
ATOM 1346 C C . PRO A 1 176 ? -7.239 -9.174 -10.968 1.00 75.62 176 PRO A C 1
ATOM 1348 O O . PRO A 1 176 ? -8.026 -8.424 -10.394 1.00 75.62 176 PRO A O 1
ATOM 1351 N N . ASN A 1 177 ? -7.606 -10.394 -11.378 1.00 82.94 177 ASN A N 1
ATOM 1352 C CA . ASN A 1 177 ? -8.891 -11.018 -11.047 1.00 82.94 177 ASN A CA 1
ATOM 1353 C C . ASN A 1 177 ? -8.820 -11.876 -9.772 1.00 82.94 177 ASN A C 1
ATOM 1355 O O . ASN A 1 177 ? -9.860 -12.328 -9.290 1.00 82.94 177 ASN A O 1
ATOM 1359 N N . HIS A 1 178 ? -7.619 -12.102 -9.234 1.00 87.12 178 HIS A N 1
ATOM 1360 C CA . HIS A 1 178 ? -7.396 -12.860 -8.012 1.00 87.12 178 HIS A CA 1
ATOM 1361 C C . HIS A 1 178 ? -6.806 -11.969 -6.914 1.00 87.12 178 HIS A C 1
ATOM 1363 O O . HIS A 1 178 ? -6.064 -11.022 -7.170 1.00 87.12 178 HIS A O 1
ATOM 1369 N N . VAL A 1 179 ? -7.150 -12.302 -5.671 1.00 86.88 179 VAL A N 1
ATOM 1370 C CA . VAL A 1 179 ? -6.514 -11.769 -4.464 1.00 86.88 179 VAL A CA 1
ATOM 1371 C C . VAL A 1 179 ? -5.816 -12.944 -3.797 1.00 86.88 179 VAL A C 1
ATOM 1373 O O . VAL A 1 179 ? -6.440 -13.988 -3.587 1.00 86.88 179 VAL A O 1
ATOM 1376 N N . HIS A 1 180 ? -4.531 -12.796 -3.496 1.00 88.94 180 HIS A N 1
ATOM 1377 C CA . HIS A 1 180 ? -3.774 -13.804 -2.768 1.00 88.94 180 HIS A CA 1
ATOM 1378 C C . HIS A 1 180 ? -3.777 -13.441 -1.286 1.00 88.94 180 HIS A C 1
ATOM 1380 O O . HIS A 1 180 ? -3.564 -12.286 -0.921 1.00 88.94 180 HIS A O 1
ATOM 1386 N N . PHE A 1 181 ? -4.027 -14.442 -0.450 1.00 90.00 181 PHE A N 1
ATOM 1387 C CA . PHE A 1 181 ? -3.986 -14.319 0.999 1.00 90.00 181 PHE A CA 1
ATOM 1388 C C . PHE A 1 181 ? -2.919 -15.271 1.521 1.00 90.00 181 PHE A C 1
ATOM 1390 O O . PHE A 1 181 ? -2.990 -16.476 1.255 1.00 90.00 181 PHE A O 1
ATOM 1397 N N . THR A 1 182 ? -1.958 -14.747 2.270 1.00 85.50 182 THR A N 1
ATOM 1398 C CA . THR A 1 182 ? -0.942 -15.544 2.961 1.00 85.50 182 THR A CA 1
ATOM 1399 C C . THR A 1 182 ? -0.888 -15.168 4.435 1.00 85.50 182 THR A C 1
ATOM 1401 O O . THR A 1 182 ? -1.222 -14.058 4.834 1.00 85.50 182 THR A O 1
ATOM 1404 N N . ASN A 1 183 ? -0.529 -16.145 5.263 1.00 83.31 183 ASN A N 1
ATOM 1405 C CA . ASN A 1 183 ? -0.160 -15.944 6.657 1.00 83.31 183 ASN A CA 1
ATOM 1406 C C . ASN A 1 183 ? 1.173 -16.666 6.838 1.00 83.31 183 ASN A C 1
ATOM 1408 O O . ASN A 1 183 ? 1.230 -17.901 6.842 1.00 83.31 183 ASN A O 1
ATOM 1412 N N . GLN A 1 184 ? 2.245 -15.892 6.917 1.00 71.94 184 GLN A N 1
ATOM 1413 C CA . GLN A 1 184 ? 3.582 -16.383 7.182 1.00 71.94 184 GLN A CA 1
ATOM 1414 C C . GLN A 1 184 ? 3.744 -16.500 8.696 1.00 71.94 184 GLN A C 1
ATOM 1416 O O . GLN A 1 184 ? 4.310 -15.631 9.349 1.00 71.94 184 GLN A O 1
ATOM 1421 N N . GLN A 1 185 ? 3.221 -17.596 9.246 1.00 60.09 185 GLN A N 1
ATOM 1422 C CA . GLN A 1 185 ? 3.381 -17.977 10.646 1.00 60.09 185 GLN A CA 1
ATOM 1423 C C . GLN A 1 185 ? 4.122 -19.315 10.718 1.00 60.09 185 GLN A C 1
ATOM 1425 O O . GLN A 1 185 ? 3.554 -20.376 10.461 1.00 60.09 185 GLN A O 1
ATOM 1430 N N . THR A 1 186 ? 5.408 -19.279 11.078 1.00 54.22 186 THR A N 1
ATOM 1431 C CA . THR A 1 186 ? 6.243 -20.501 11.110 1.00 54.22 186 THR A CA 1
ATOM 1432 C C . THR A 1 186 ? 5.960 -21.413 12.309 1.00 54.22 186 THR A C 1
ATOM 1434 O O . THR A 1 186 ? 6.271 -22.603 12.257 1.00 54.22 186 THR A O 1
ATOM 1437 N N . HIS A 1 187 ? 5.364 -20.874 13.377 1.00 43.53 187 HIS A N 1
ATOM 1438 C CA . HIS A 1 187 ? 5.066 -21.581 14.623 1.00 43.53 187 HIS A CA 1
ATOM 1439 C C . HIS A 1 187 ? 3.683 -21.165 15.164 1.00 43.53 187 HIS A C 1
ATOM 1441 O O . HIS A 1 187 ? 3.411 -19.963 15.246 1.00 43.53 187 HIS A O 1
ATOM 1447 N N . PRO A 1 188 ? 2.809 -22.111 15.564 1.00 48.53 188 PRO A N 1
ATOM 1448 C CA . PRO A 1 188 ? 1.592 -21.796 16.313 1.00 48.53 188 PRO A CA 1
ATOM 1449 C C . PRO A 1 188 ? 1.903 -21.095 17.643 1.00 48.53 188 PRO A C 1
ATOM 1451 O O . PRO A 1 188 ? 2.919 -21.399 18.273 1.00 48.53 188 PRO A O 1
ATOM 1454 N N . GLY A 1 189 ? 1.011 -20.189 18.056 1.00 43.09 189 GLY A N 1
ATOM 1455 C CA . GLY A 1 189 ? 0.963 -19.620 19.411 1.00 43.09 189 GLY A CA 1
ATOM 1456 C C . GLY A 1 189 ? 0.083 -20.438 20.351 1.00 43.09 189 GLY A C 1
ATOM 1457 O O . GLY A 1 189 ? -0.805 -21.154 19.833 1.00 43.09 189 GLY A O 1
#

pLDDT: mean 70.72, std 22.64, range [24.39, 97.0]